Protein AF-A0A8H4BQU9-F1 (afdb_monomer_lite)

Foldseek 3Di:
DPPPVVVVVVVVVVVVVVVVVVVVVVVVVVVVVVVVVVVVVVVVVVVVVVVVVVVVVVVVVVVVVVVVVVVVVVVVVVVVVVVVVVVVVVVVVVVVVVVVVVVVVVVVVVVVVVVVVVVVVVVVVVVVVVVVVVVVVVVVVVVVVVVVVVVVVVVVLVVVLVVVCVVPVPDPCSVVDGPVVVVVVVVVVVVVVVVVVVVVVVVVVVVVVVVVVVVVVVVVVVVVVVVVVVVVVVVVVVVLVVLVVVCCCVCPVLVDDDDPQLVCLSPDDQDDDPPPVVSVVSVVVSVVSDPPVVVVVSSVVSVVVVVVVVVVVVVVVVVVVVVVVVVVVVVVVVVVVPPPPDD

Sequence (343 aa):
LNEIKNKDKSADFRIASAEEDFHAKLSDLQYKLEEEKRMKKNLEIEHASELNSISIDHQKKKQNTVDVKHQQLELQRRFDQLCENMDSVKEKLETERASHEEQLSNLHADMEAKDRATQQIKELQEQTRSMVKQCQDDWYAKNEELKAIKEEQQAVDVAVRKLLKRFRPNDQDLQLMTLDGYVDLFRENLEGFEKEYSLNKDSLDAATQELADVTEGYSNLIDTHNEWRSVASRMADKLEEFRKNVIFEIVTQLQMPMDKDELIALTTMVTPSDDDAAIWNEVLKLSSGVNTQKFVFSVVRYVRDTYNQAKQFKKEYRVIKGNHWHFFLGGFVRILTHTTIHR

Structure (mmCIF, N/CA/C/O backbone):
data_AF-A0A8H4BQU9-F1
#
_entry.id   AF-A0A8H4BQU9-F1
#
loop_
_atom_site.group_PDB
_atom_site.id
_atom_site.type_symbol
_atom_site.label_atom_id
_atom_site.label_alt_id
_atom_site.label_comp_id
_atom_site.label_asym_id
_atom_site.label_entity_id
_atom_site.label_seq_id
_atom_site.pdbx_PDB_ins_code
_atom_site.Cartn_x
_atom_site.Cartn_y
_atom_site.Cartn_z
_atom_site.occupancy
_atom_site.B_iso_or_equiv
_atom_site.auth_seq_id
_atom_site.auth_comp_id
_atom_site.auth_asym_id
_atom_site.auth_atom_id
_atom_site.pdbx_PDB_model_num
ATOM 1 N N . LEU A 1 1 ? 133.190 27.478 -179.527 1.00 48.28 1 LEU A N 1
ATOM 2 C CA . LEU A 1 1 ? 132.908 28.654 -178.665 1.00 48.28 1 LEU A CA 1
ATOM 3 C C . LEU A 1 1 ? 131.488 29.133 -178.990 1.00 48.28 1 LEU A C 1
ATOM 5 O O . LEU A 1 1 ? 131.311 29.697 -180.051 1.00 48.28 1 LEU A O 1
ATOM 9 N N . ASN A 1 2 ? 130.404 28.901 -178.252 1.00 42.12 2 ASN A N 1
ATOM 10 C CA . ASN A 1 2 ? 130.233 28.570 -176.842 1.00 42.12 2 ASN A CA 1
ATOM 11 C C . ASN A 1 2 ? 128.883 27.848 -176.619 1.00 42.12 2 ASN A C 1
ATOM 13 O O . ASN A 1 2 ? 127.933 28.444 -176.113 1.00 42.12 2 ASN A O 1
ATOM 17 N N . GLU A 1 3 ? 128.850 26.533 -176.870 1.00 46.56 3 GLU A N 1
ATOM 18 C CA . GLU A 1 3 ? 127.928 25.565 -176.229 1.00 46.56 3 GLU A CA 1
ATOM 19 C C . GLU A 1 3 ? 127.945 25.646 -174.683 1.00 46.56 3 GLU A C 1
ATOM 21 O O . GLU A 1 3 ? 127.099 25.069 -174.008 1.00 46.56 3 GLU A O 1
ATOM 26 N N . ILE A 1 4 ? 128.873 26.416 -174.108 1.00 51.75 4 ILE A N 1
ATOM 27 C CA . ILE A 1 4 ? 129.000 26.696 -172.676 1.00 51.75 4 ILE A CA 1
ATOM 28 C C . ILE A 1 4 ? 127.976 27.743 -172.190 1.00 51.75 4 ILE A C 1
ATOM 30 O O . ILE A 1 4 ? 127.562 27.678 -171.038 1.00 51.75 4 ILE A O 1
ATOM 34 N N . LYS A 1 5 ? 127.458 28.646 -173.043 1.00 49.03 5 LYS A N 1
ATOM 35 C CA . LYS A 1 5 ? 126.473 29.660 -172.592 1.00 49.03 5 LYS A CA 1
ATOM 36 C C . LYS A 1 5 ? 125.046 29.128 -172.401 1.00 49.03 5 LYS A C 1
ATOM 38 O O . LYS A 1 5 ? 124.260 29.769 -171.711 1.00 49.03 5 LYS A O 1
ATOM 43 N N . ASN A 1 6 ? 124.713 27.962 -172.958 1.00 52.84 6 ASN A N 1
ATOM 44 C CA . ASN A 1 6 ? 123.383 27.356 -172.801 1.00 52.84 6 ASN A CA 1
ATOM 45 C C . ASN A 1 6 ? 123.293 26.338 -171.651 1.00 52.84 6 ASN A C 1
ATOM 47 O O . ASN A 1 6 ? 122.188 25.929 -171.311 1.00 52.84 6 ASN A O 1
ATOM 51 N N . LYS A 1 7 ? 124.412 25.957 -171.015 1.00 53.84 7 LYS A N 1
ATOM 52 C CA . LYS A 1 7 ? 124.395 25.090 -169.819 1.00 53.84 7 LYS A CA 1
ATOM 53 C C . LYS A 1 7 ? 124.256 25.864 -168.501 1.00 53.84 7 LYS A C 1
ATOM 55 O O . LYS A 1 7 ? 123.753 25.298 -167.539 1.00 53.84 7 LYS A O 1
ATOM 60 N N . ASP A 1 8 ? 124.597 27.152 -168.489 1.00 50.19 8 ASP A N 1
ATOM 61 C CA . ASP A 1 8 ? 124.578 27.999 -167.285 1.00 50.19 8 ASP A CA 1
ATOM 62 C C . ASP A 1 8 ? 123.150 28.371 -166.837 1.00 50.19 8 ASP A C 1
ATOM 64 O O . ASP A 1 8 ? 122.804 28.297 -165.665 1.00 50.19 8 ASP A O 1
ATOM 68 N N . LYS A 1 9 ? 122.234 28.626 -167.781 1.00 55.16 9 LYS A N 1
ATOM 69 C CA . LYS A 1 9 ? 120.840 28.992 -167.454 1.00 55.16 9 LYS A CA 1
ATOM 70 C C . LYS A 1 9 ? 119.979 27.838 -166.915 1.00 55.16 9 LYS A C 1
ATOM 72 O O . LYS A 1 9 ? 118.875 28.080 -166.439 1.00 55.16 9 LYS A O 1
ATOM 77 N N . SER A 1 10 ? 120.447 26.588 -166.994 1.00 56.53 10 SER A N 1
ATOM 78 C CA . SER A 1 10 ? 119.704 25.415 -166.501 1.00 56.53 10 SER A CA 1
ATOM 79 C C . SER A 1 10 ? 120.040 25.043 -165.052 1.00 56.53 10 SER A C 1
ATOM 81 O O . SER A 1 10 ? 119.284 24.273 -164.453 1.00 56.53 10 SER A O 1
ATOM 83 N N . ALA A 1 11 ? 121.154 25.531 -164.499 1.00 57.34 11 ALA A N 1
ATOM 84 C CA . ALA A 1 11 ? 121.553 25.244 -163.122 1.00 57.34 11 ALA A CA 1
ATOM 85 C C . ALA A 1 11 ? 120.833 26.171 -162.125 1.00 57.34 11 ALA A C 1
ATOM 87 O O . ALA A 1 11 ? 120.283 25.682 -161.139 1.00 57.34 11 ALA A O 1
ATOM 88 N N . ASP A 1 12 ? 120.711 27.462 -162.444 1.00 56.47 12 ASP A N 1
ATOM 89 C CA . ASP A 1 12 ? 120.076 28.454 -161.560 1.00 56.47 12 ASP A CA 1
ATOM 90 C C . ASP A 1 12 ? 118.577 28.197 -161.322 1.00 56.47 12 ASP A C 1
ATOM 92 O O . ASP A 1 12 ? 118.080 28.389 -160.214 1.00 56.47 12 ASP A O 1
ATOM 96 N N . PHE A 1 13 ? 117.847 27.663 -162.309 1.00 58.25 13 PHE A N 1
ATOM 97 C CA . PHE A 1 13 ? 116.427 27.323 -162.129 1.00 58.25 13 PHE A CA 1
ATOM 98 C C . PHE A 1 13 ? 116.212 26.134 -161.173 1.00 58.25 13 PHE A C 1
ATOM 100 O O . PHE A 1 13 ? 115.195 26.054 -160.488 1.00 58.25 13 PHE A O 1
ATOM 107 N N . ARG A 1 14 ? 117.172 25.201 -161.091 1.00 59.19 14 ARG A N 1
ATOM 108 C CA . ARG A 1 14 ? 117.059 24.029 -160.206 1.00 59.19 14 ARG A CA 1
ATOM 109 C C . ARG A 1 14 ? 117.392 24.350 -158.749 1.00 59.19 14 ARG A C 1
ATOM 111 O O . ARG A 1 14 ? 116.866 23.676 -157.871 1.00 59.19 14 ARG A O 1
ATOM 118 N N . ILE A 1 15 ? 118.225 25.360 -158.494 1.00 60.19 15 ILE A N 1
ATOM 119 C CA . ILE A 1 15 ? 118.579 25.788 -157.132 1.00 60.19 15 ILE A CA 1
ATOM 120 C C . ILE A 1 15 ? 117.437 26.609 -156.517 1.00 60.19 15 ILE A C 1
ATOM 122 O O . ILE A 1 15 ? 117.003 26.292 -155.412 1.00 60.19 15 ILE A O 1
ATOM 126 N N . ALA A 1 16 ? 116.852 27.552 -157.265 1.00 59.44 16 ALA A N 1
ATOM 127 C CA . ALA A 1 16 ? 115.709 28.338 -156.787 1.00 59.44 16 ALA A CA 1
ATOM 128 C C . ALA A 1 16 ? 114.486 27.463 -156.439 1.00 59.44 16 ALA A C 1
ATOM 130 O O . ALA A 1 16 ? 113.840 27.674 -155.416 1.00 59.44 16 ALA A O 1
ATOM 131 N N . SER A 1 17 ? 114.217 26.415 -157.229 1.00 58.31 17 SER A N 1
ATOM 132 C CA . SER A 1 17 ? 113.108 25.488 -156.959 1.00 58.31 17 SER A CA 1
ATOM 133 C C . SER A 1 17 ? 113.324 24.601 -155.723 1.00 58.31 17 SER A C 1
ATOM 135 O O . SER A 1 17 ? 112.347 24.087 -155.189 1.00 58.31 17 SER A O 1
ATOM 137 N N . ALA A 1 18 ? 114.565 24.389 -155.268 1.00 60.69 18 ALA A N 1
ATOM 138 C CA . ALA A 1 18 ? 114.852 23.585 -154.077 1.00 60.69 18 ALA A CA 1
ATOM 139 C C . ALA A 1 18 ? 114.786 24.413 -152.779 1.00 60.69 18 ALA A C 1
ATOM 141 O O . ALA A 1 18 ? 114.392 23.891 -151.737 1.00 60.69 18 ALA A O 1
ATOM 142 N N . GLU A 1 19 ? 115.138 25.700 -152.833 1.00 61.81 19 GLU A N 1
ATOM 143 C CA . GLU A 1 19 ? 115.051 26.614 -151.685 1.00 61.81 19 GLU A CA 1
ATOM 144 C C . GLU A 1 19 ? 113.598 26.964 -151.329 1.00 61.81 19 GLU A C 1
ATOM 146 O O . GLU A 1 19 ? 113.244 26.997 -150.148 1.00 61.81 19 GLU A O 1
ATOM 151 N N . GLU A 1 20 ? 112.732 27.132 -152.334 1.00 61.72 20 GLU A N 1
ATOM 152 C CA . GLU A 1 20 ? 111.290 27.333 -152.130 1.00 61.72 20 GLU A CA 1
ATOM 153 C C . GLU A 1 20 ? 110.641 26.133 -151.414 1.00 61.72 20 GLU A C 1
ATOM 155 O O . GLU A 1 20 ? 109.861 26.302 -150.473 1.00 61.72 20 GLU A O 1
ATOM 160 N N . ASP A 1 21 ? 111.038 24.913 -151.784 1.00 62.03 21 ASP A N 1
ATOM 161 C CA . ASP A 1 21 ? 110.492 23.669 -151.229 1.00 62.03 21 ASP A CA 1
ATOM 162 C C . ASP A 1 21 ? 110.948 23.423 -149.771 1.00 62.03 21 ASP A C 1
ATOM 164 O O . ASP A 1 21 ? 110.204 22.886 -148.941 1.00 62.03 21 ASP A O 1
ATOM 168 N N . PHE A 1 22 ? 112.160 23.868 -149.412 1.00 66.44 22 PHE A N 1
ATOM 169 C CA . PHE A 1 22 ? 112.648 23.835 -148.028 1.00 66.44 22 PHE A CA 1
ATOM 170 C C . PHE A 1 22 ? 111.961 24.875 -147.139 1.00 66.44 22 PHE A C 1
ATOM 172 O O . PHE A 1 22 ? 111.585 24.554 -146.006 1.00 66.44 22 PHE A O 1
ATOM 179 N N . HIS A 1 23 ? 111.758 26.096 -147.640 1.00 62.41 23 HIS A N 1
ATOM 180 C CA . HIS A 1 23 ? 111.047 27.132 -146.891 1.00 62.41 23 HIS A CA 1
ATOM 181 C C . HIS A 1 23 ? 109.582 26.763 -146.640 1.00 62.41 23 HIS A C 1
ATOM 183 O O . HIS A 1 23 ? 109.090 26.968 -145.526 1.00 62.41 23 HIS A O 1
ATOM 189 N N . ALA A 1 24 ? 108.917 26.132 -147.611 1.00 66.81 24 ALA A N 1
ATOM 190 C CA . ALA A 1 24 ? 107.565 25.610 -147.434 1.00 66.81 24 ALA A CA 1
ATOM 191 C C . ALA A 1 24 ? 107.493 24.550 -146.316 1.00 66.81 24 ALA A C 1
ATOM 193 O O . ALA A 1 24 ? 106.621 24.619 -145.449 1.00 66.81 24 ALA A O 1
ATOM 194 N N . LYS A 1 25 ? 108.450 23.610 -146.263 1.00 66.88 25 LYS A N 1
ATOM 195 C CA . LYS A 1 25 ? 108.496 22.571 -145.213 1.00 66.88 25 LYS A CA 1
ATOM 196 C C . LYS A 1 25 ? 108.794 23.109 -143.817 1.00 66.88 25 LYS A C 1
ATOM 198 O O . LYS A 1 25 ? 108.221 22.616 -142.847 1.00 66.88 25 LYS A O 1
ATOM 203 N N . LEU A 1 26 ? 109.681 24.096 -143.693 1.00 69.88 26 LEU A N 1
ATOM 204 C CA . LEU A 1 26 ? 109.980 24.723 -142.401 1.00 69.88 26 LEU A CA 1
ATOM 205 C C . LEU A 1 26 ? 108.762 25.468 -141.848 1.00 69.88 26 LEU A C 1
ATOM 207 O O . LEU A 1 26 ? 108.450 25.334 -140.666 1.00 69.88 26 LEU A O 1
ATOM 211 N N . SER A 1 27 ? 108.042 26.186 -142.712 1.00 67.31 27 SER A N 1
ATOM 212 C CA . SER A 1 27 ? 106.819 26.888 -142.324 1.00 67.31 27 SER A CA 1
ATOM 213 C C . SER A 1 27 ? 105.707 25.918 -141.897 1.00 67.31 27 SER A C 1
ATOM 215 O O . SER A 1 27 ? 105.065 26.153 -140.873 1.00 67.31 27 SER A O 1
ATOM 217 N N . ASP A 1 28 ? 105.543 24.788 -142.597 1.00 73.62 28 ASP A N 1
ATOM 218 C CA . ASP A 1 28 ? 104.554 23.755 -142.248 1.00 73.62 28 ASP A CA 1
ATOM 219 C C . ASP A 1 28 ? 104.857 23.069 -140.900 1.00 73.62 28 ASP A C 1
ATOM 221 O O . ASP A 1 28 ? 103.962 22.837 -140.084 1.00 73.62 28 ASP A O 1
ATOM 225 N N . LEU A 1 29 ? 106.133 22.787 -140.608 1.00 71.81 29 LEU A N 1
ATOM 226 C CA . LEU A 1 29 ? 106.536 22.212 -139.318 1.00 71.81 29 LEU A CA 1
ATOM 227 C C . LEU A 1 29 ? 106.346 23.188 -138.152 1.00 71.81 29 LEU A C 1
ATOM 229 O O . LEU A 1 29 ? 105.956 22.775 -137.058 1.00 71.81 29 LEU A O 1
ATOM 233 N N . GLN A 1 30 ? 106.604 24.475 -138.377 1.00 69.94 30 GLN A N 1
ATOM 234 C CA . GLN A 1 30 ? 106.430 25.504 -137.357 1.00 69.94 30 GLN A CA 1
ATOM 235 C C . GLN A 1 30 ? 104.944 25.702 -137.026 1.00 69.94 30 GLN A C 1
ATOM 237 O O . GLN A 1 30 ? 104.583 25.728 -135.850 1.00 69.94 30 GLN A O 1
ATOM 242 N N . TYR A 1 31 ? 104.082 25.692 -138.048 1.00 76.75 31 TYR A N 1
ATOM 243 C CA . TYR A 1 31 ? 102.629 25.708 -137.883 1.00 76.75 31 TYR A CA 1
ATOM 244 C C . TYR A 1 31 ? 102.122 24.511 -137.064 1.00 76.75 31 TYR A C 1
ATOM 246 O O . TYR A 1 31 ? 101.410 24.701 -136.078 1.00 76.75 31 TYR A O 1
ATOM 254 N N . LYS A 1 32 ? 102.563 23.286 -137.388 1.00 75.00 32 LYS A N 1
ATOM 255 C CA . LYS A 1 32 ? 102.181 22.074 -136.638 1.00 75.00 32 LYS A CA 1
ATOM 256 C C . LYS A 1 32 ? 102.595 22.121 -135.169 1.00 75.00 32 LYS A C 1
ATOM 258 O O . LYS A 1 32 ? 101.841 21.675 -134.309 1.00 75.00 32 LYS A O 1
ATOM 263 N N . LEU A 1 33 ? 103.770 22.672 -134.858 1.00 76.69 33 LEU A N 1
ATOM 264 C CA . LEU A 1 33 ? 104.227 22.806 -133.472 1.00 76.69 33 LEU A CA 1
ATOM 265 C C . LEU A 1 33 ? 103.406 23.844 -132.691 1.00 76.69 33 LEU A C 1
ATOM 267 O O . LEU A 1 33 ? 103.108 23.640 -131.511 1.00 76.69 33 LEU A O 1
ATOM 271 N N . GLU A 1 34 ? 103.054 24.962 -133.328 1.00 74.94 34 GLU A N 1
ATOM 272 C CA . GLU A 1 34 ? 102.178 25.980 -132.739 1.00 74.94 34 GLU A CA 1
ATOM 273 C C . GLU A 1 34 ? 100.772 25.415 -132.478 1.00 74.94 34 GLU A C 1
ATOM 275 O O . GLU A 1 34 ? 100.179 25.669 -131.426 1.00 74.94 34 GLU A O 1
ATOM 280 N N . GLU A 1 35 ? 100.264 24.601 -133.404 1.00 78.38 35 GLU A N 1
ATOM 281 C CA . GLU A 1 35 ? 98.955 23.959 -133.311 1.00 78.38 35 GLU A CA 1
ATOM 282 C C . GLU A 1 35 ? 98.910 22.879 -132.218 1.00 78.38 35 GLU A C 1
ATOM 284 O O . GLU A 1 35 ? 97.979 22.869 -131.414 1.00 78.38 35 GLU A O 1
ATOM 289 N N . GLU A 1 36 ? 99.960 22.064 -132.078 1.00 77.38 36 GLU A N 1
ATOM 290 C CA . GLU A 1 36 ? 100.135 21.119 -130.960 1.00 77.38 36 GLU A CA 1
ATOM 291 C C . GLU A 1 36 ? 100.186 21.832 -129.600 1.00 77.38 36 GLU A C 1
ATOM 293 O O . GLU A 1 36 ? 99.485 21.454 -128.659 1.00 77.38 36 GLU A O 1
ATOM 298 N N . LYS A 1 37 ? 100.949 22.929 -129.481 1.00 77.88 37 LYS A N 1
ATOM 299 C CA . LYS A 1 37 ? 100.969 23.736 -128.246 1.00 77.88 37 LYS A CA 1
ATOM 300 C C . LYS A 1 37 ? 99.590 24.302 -127.917 1.00 77.88 37 LYS A C 1
ATOM 302 O O . LYS A 1 37 ? 99.217 24.367 -126.743 1.00 77.88 37 LYS A O 1
ATOM 307 N N . ARG A 1 38 ? 98.832 24.709 -128.938 1.00 79.88 38 ARG A N 1
ATOM 308 C CA . ARG A 1 38 ? 97.464 25.205 -128.773 1.00 79.88 38 ARG A CA 1
ATOM 309 C C . ARG A 1 38 ? 96.517 24.086 -128.334 1.00 79.88 38 ARG A C 1
ATOM 311 O O . ARG A 1 38 ? 95.739 24.306 -127.409 1.00 79.88 38 ARG A O 1
ATOM 318 N N . MET A 1 39 ? 96.621 22.894 -128.925 1.00 79.00 39 MET A N 1
ATOM 319 C CA . MET A 1 39 ? 95.846 21.718 -128.513 1.00 79.00 39 MET A CA 1
ATOM 320 C C . MET A 1 39 ? 96.159 21.303 -127.076 1.00 79.00 39 MET A C 1
ATOM 322 O O . MET A 1 39 ? 95.238 21.128 -126.282 1.00 79.00 39 MET A O 1
ATOM 326 N N . LYS A 1 40 ? 97.439 21.243 -126.696 1.00 80.12 40 LYS A N 1
ATOM 327 C CA . LYS A 1 40 ? 97.842 20.922 -125.323 1.00 80.12 40 LYS A CA 1
ATOM 328 C C . LYS A 1 40 ? 97.272 21.917 -124.309 1.00 80.12 40 LYS A C 1
ATOM 330 O O . LYS A 1 40 ? 96.737 21.505 -123.285 1.00 80.12 40 LYS A O 1
ATOM 335 N N . LYS A 1 41 ? 97.340 23.219 -124.601 1.00 80.62 41 LYS A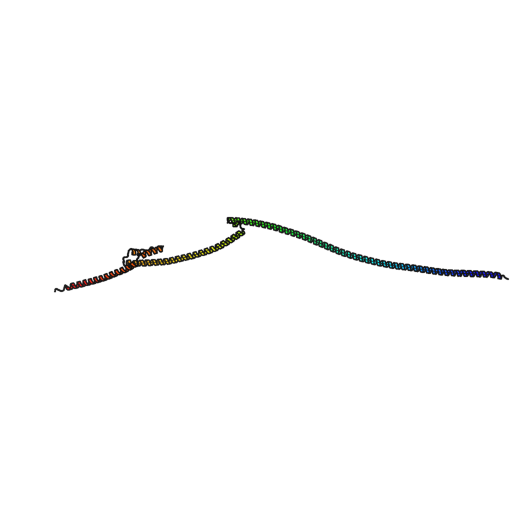 N 1
ATOM 336 C CA . LYS A 1 41 ? 96.777 24.253 -123.721 1.00 80.62 41 LYS A CA 1
ATOM 337 C C . LYS A 1 41 ? 95.253 24.142 -123.601 1.00 80.62 41 LYS A C 1
ATOM 339 O O . LYS A 1 41 ? 94.719 24.351 -122.517 1.00 80.62 41 LYS A O 1
ATOM 344 N N . ASN A 1 42 ? 94.559 23.798 -124.686 1.00 80.19 42 ASN A N 1
ATOM 345 C CA . ASN A 1 42 ? 93.114 23.562 -124.653 1.00 80.19 42 ASN A CA 1
ATOM 346 C C . ASN A 1 42 ? 92.757 22.340 -123.795 1.00 80.19 42 ASN A C 1
ATOM 348 O O . ASN A 1 42 ? 91.867 22.443 -122.957 1.00 80.19 42 ASN A O 1
ATOM 352 N N . LEU A 1 43 ? 93.497 21.236 -123.929 1.00 80.31 43 LEU A N 1
ATOM 353 C CA . LEU A 1 43 ? 93.308 20.038 -123.103 1.00 80.31 43 LEU A CA 1
ATOM 354 C C . LEU A 1 43 ? 93.584 20.305 -121.617 1.00 80.31 43 LEU A C 1
ATOM 356 O O . LEU A 1 43 ? 92.837 19.845 -120.761 1.00 80.31 43 LEU A O 1
ATOM 360 N N . GLU A 1 44 ? 94.612 21.090 -121.283 1.00 81.25 44 GLU A N 1
ATOM 361 C CA . GLU A 1 44 ? 94.880 21.491 -119.894 1.00 81.25 44 GLU A CA 1
ATOM 362 C C . GLU A 1 44 ? 93.727 22.320 -119.298 1.00 81.25 44 GLU A C 1
ATOM 364 O O . GLU A 1 44 ? 93.384 22.143 -118.127 1.00 81.25 44 GLU A O 1
ATOM 369 N N . ILE A 1 45 ? 93.097 23.191 -120.097 1.00 81.56 45 ILE A N 1
ATOM 370 C CA . ILE A 1 45 ? 91.917 23.965 -119.681 1.00 81.56 45 ILE A CA 1
ATOM 371 C C . ILE A 1 45 ? 90.702 23.048 -119.491 1.00 81.56 45 ILE A C 1
ATOM 373 O O . ILE A 1 45 ? 90.014 23.171 -118.477 1.00 81.56 45 ILE A O 1
ATOM 377 N N . GLU A 1 46 ? 90.451 22.118 -120.417 1.00 81.31 46 GLU A N 1
ATOM 378 C CA . GLU A 1 46 ? 89.362 21.140 -120.296 1.00 81.31 46 GLU A CA 1
ATOM 379 C C . GLU A 1 46 ? 89.541 20.272 -119.049 1.00 81.31 46 GLU A C 1
ATOM 381 O O . GLU A 1 46 ? 88.645 20.231 -118.208 1.00 81.31 46 GLU A O 1
ATOM 386 N N . HIS A 1 47 ? 90.728 19.702 -118.836 1.00 81.88 47 HIS A N 1
ATOM 387 C CA . HIS A 1 47 ? 91.031 18.891 -117.654 1.00 81.88 47 HIS A CA 1
ATOM 388 C C . HIS A 1 47 ? 90.879 19.687 -116.349 1.00 81.88 47 HIS A C 1
ATOM 390 O O . HIS A 1 47 ? 90.347 19.172 -115.364 1.00 81.88 47 HIS A O 1
ATOM 396 N N . ALA A 1 48 ? 91.319 20.950 -116.319 1.00 82.62 48 ALA A N 1
ATOM 397 C CA . ALA A 1 48 ? 91.128 21.816 -115.157 1.00 82.62 48 ALA A CA 1
ATOM 398 C C . ALA A 1 48 ? 89.639 22.108 -114.901 1.00 82.62 48 ALA A C 1
ATOM 400 O O . ALA A 1 48 ? 89.206 22.140 -113.747 1.00 82.62 48 ALA A O 1
ATOM 401 N N . SER A 1 49 ? 88.846 22.287 -115.961 1.00 83.25 49 SER A N 1
ATOM 402 C CA . SER A 1 49 ? 87.401 22.499 -115.856 1.00 83.25 49 SER A CA 1
ATOM 403 C C . SER A 1 49 ? 86.656 21.242 -115.386 1.00 83.25 49 SER A C 1
ATOM 405 O O . SER A 1 49 ? 85.805 21.338 -114.498 1.00 83.25 49 SER A O 1
ATOM 407 N N . GLU A 1 50 ? 87.035 20.059 -115.878 1.00 82.75 50 GLU A N 1
ATOM 408 C CA . GLU A 1 50 ? 86.477 18.771 -115.463 1.00 82.75 50 GLU A CA 1
ATOM 409 C C . GLU A 1 50 ? 86.805 18.476 -113.998 1.00 82.75 50 GLU A C 1
ATOM 411 O O . GLU A 1 50 ? 85.898 18.198 -113.212 1.00 82.75 50 GLU A O 1
ATOM 416 N N . LEU A 1 51 ? 88.069 18.632 -113.585 1.00 82.00 51 LEU A N 1
ATOM 417 C CA . LEU A 1 51 ? 88.479 18.474 -112.186 1.00 82.00 51 LEU A CA 1
ATOM 418 C C . LEU A 1 51 ? 87.723 19.424 -111.254 1.00 82.00 51 LEU A C 1
ATOM 420 O O . LEU A 1 51 ? 87.309 19.020 -110.165 1.00 82.00 51 LEU A O 1
ATOM 424 N N . ASN A 1 52 ? 87.507 20.671 -111.677 1.00 85.81 52 ASN A N 1
ATOM 425 C CA . ASN A 1 52 ? 86.741 21.630 -110.892 1.00 85.81 52 ASN A CA 1
ATOM 426 C C . ASN A 1 52 ? 85.262 21.216 -110.783 1.00 85.81 52 ASN A C 1
ATOM 428 O O . ASN A 1 52 ? 84.698 21.231 -109.689 1.00 85.81 52 ASN A O 1
ATOM 432 N N . SER A 1 53 ? 84.647 20.761 -111.881 1.00 84.88 53 SER A N 1
ATOM 433 C CA . SER A 1 53 ? 83.264 20.262 -111.867 1.00 84.88 53 SER A CA 1
ATOM 434 C C . SER A 1 53 ? 83.090 19.050 -110.939 1.00 84.88 53 SER A C 1
ATOM 436 O O . SER A 1 53 ? 82.181 19.035 -110.108 1.00 84.88 53 SER A O 1
ATOM 438 N N . ILE A 1 54 ? 84.024 18.092 -110.986 1.00 84.38 54 ILE A N 1
ATOM 439 C CA . ILE A 1 54 ? 84.030 16.899 -110.131 1.00 84.38 54 ILE A CA 1
ATOM 440 C C . ILE A 1 54 ? 84.227 17.289 -108.663 1.00 84.38 54 ILE A C 1
ATOM 442 O O . ILE A 1 54 ? 83.556 16.742 -107.788 1.00 84.38 54 ILE A O 1
ATOM 446 N N . SER A 1 55 ? 85.115 18.246 -108.381 1.00 85.62 55 SER A N 1
ATOM 447 C CA . SER A 1 55 ? 85.346 18.759 -107.027 1.00 85.62 55 SER A CA 1
ATOM 448 C C . SER A 1 55 ? 84.080 19.394 -106.440 1.00 85.62 55 SER A C 1
ATOM 450 O O . SER A 1 55 ? 83.668 19.052 -105.328 1.00 85.62 55 SER A O 1
ATOM 452 N N . ILE A 1 56 ? 83.398 20.247 -107.215 1.00 86.56 56 ILE A N 1
ATOM 453 C CA . ILE A 1 56 ? 82.137 20.888 -106.814 1.00 86.56 56 ILE A CA 1
ATOM 454 C C . ILE A 1 56 ? 81.049 19.839 -106.555 1.00 86.56 56 ILE A C 1
ATOM 456 O O . ILE A 1 56 ? 80.372 19.893 -105.523 1.00 86.56 56 ILE A O 1
ATOM 460 N N . ASP A 1 57 ? 80.886 18.866 -107.449 1.00 86.06 57 ASP A N 1
ATOM 461 C CA . ASP A 1 57 ? 79.881 17.812 -107.295 1.00 86.06 57 ASP A CA 1
ATOM 462 C C . ASP A 1 57 ? 80.184 16.884 -106.116 1.00 86.06 57 ASP A C 1
ATOM 464 O O . ASP A 1 57 ? 79.272 16.492 -105.380 1.00 86.06 57 ASP A O 1
ATOM 468 N N . HIS A 1 58 ? 81.457 16.563 -105.877 1.00 86.69 58 HIS A N 1
ATOM 469 C CA . HIS A 1 58 ? 81.861 15.793 -104.707 1.00 86.69 58 HIS A CA 1
ATOM 470 C C . HIS A 1 58 ? 81.573 16.560 -103.412 1.00 86.69 58 HIS A C 1
ATOM 472 O O . HIS A 1 58 ? 81.040 15.985 -102.460 1.00 86.69 58 HIS A O 1
ATOM 478 N N . GLN A 1 59 ? 81.840 17.868 -103.389 1.00 85.56 59 GLN A N 1
ATOM 479 C CA . GLN A 1 59 ? 81.563 18.716 -102.236 1.00 85.56 59 GLN A CA 1
ATOM 480 C C . GLN A 1 59 ? 80.058 18.848 -101.965 1.00 85.56 59 GLN A C 1
ATOM 482 O O . GLN A 1 59 ? 79.640 18.705 -100.816 1.00 85.56 59 GLN A O 1
ATOM 487 N N . LYS A 1 60 ? 79.227 18.997 -103.006 1.00 86.19 60 LYS A N 1
ATOM 488 C CA . LYS A 1 60 ? 77.758 18.964 -102.882 1.00 86.19 60 LYS A CA 1
ATOM 489 C C . LYS A 1 60 ? 77.249 17.620 -102.363 1.00 86.19 60 LYS A C 1
ATOM 491 O O . LYS A 1 60 ? 76.435 17.592 -101.446 1.00 86.19 60 LYS A O 1
ATOM 496 N N . LYS A 1 61 ? 77.740 16.495 -102.898 1.00 84.38 61 LYS A N 1
ATOM 497 C CA . LYS A 1 61 ? 77.360 15.152 -102.418 1.00 84.38 61 LYS A CA 1
ATOM 498 C C . LYS A 1 61 ? 77.768 14.934 -100.962 1.00 84.38 61 LYS A C 1
ATOM 500 O O . LYS A 1 61 ? 76.991 14.370 -100.191 1.00 84.38 61 LYS A O 1
ATOM 505 N N . LYS A 1 62 ? 78.957 15.400 -100.570 1.00 86.00 62 LYS A N 1
ATOM 506 C CA . LYS A 1 62 ? 79.434 15.332 -99.186 1.00 86.00 62 LYS A CA 1
ATOM 507 C C . LYS A 1 62 ? 78.551 16.166 -98.258 1.00 86.00 62 LYS A C 1
ATOM 509 O O . LYS A 1 62 ? 78.142 15.646 -97.225 1.00 86.00 62 LYS A O 1
ATOM 514 N N . GLN A 1 63 ? 78.199 17.391 -98.655 1.00 85.31 63 GLN A N 1
ATOM 515 C CA . GLN A 1 63 ? 77.296 18.253 -97.891 1.00 85.31 63 GLN A CA 1
ATOM 516 C C . GLN A 1 63 ? 75.902 17.629 -97.752 1.00 85.31 63 GLN A C 1
ATOM 518 O O . GLN A 1 63 ? 75.445 17.436 -96.633 1.00 85.31 63 GLN A O 1
ATOM 523 N N . ASN A 1 64 ? 75.295 17.164 -98.848 1.00 87.38 64 ASN A N 1
ATOM 524 C CA . ASN A 1 64 ? 74.001 16.475 -98.803 1.00 87.38 64 ASN A CA 1
ATOM 525 C C . ASN A 1 64 ? 74.035 15.233 -97.901 1.00 87.38 64 ASN A C 1
ATOM 527 O O . ASN A 1 64 ? 73.076 14.956 -97.194 1.00 87.38 64 ASN A O 1
ATOM 531 N N . THR A 1 65 ? 75.137 14.476 -97.896 1.00 87.19 65 THR A N 1
ATOM 532 C CA . THR A 1 65 ? 75.271 13.304 -97.015 1.00 87.19 65 THR A CA 1
ATOM 533 C C . THR A 1 65 ? 75.321 13.712 -95.540 1.00 87.19 65 THR A C 1
ATOM 535 O O . THR A 1 65 ? 74.770 13.012 -94.692 1.00 87.19 65 THR A O 1
ATOM 538 N N . VAL A 1 66 ? 75.976 14.833 -95.221 1.00 88.38 66 VAL A N 1
ATOM 539 C CA . VAL A 1 66 ? 76.002 15.396 -93.863 1.00 88.38 66 VAL A CA 1
ATOM 540 C C . VAL A 1 66 ? 74.616 15.898 -93.466 1.00 88.38 66 VAL A C 1
ATOM 542 O O . VAL A 1 66 ? 74.148 15.549 -92.385 1.00 88.38 66 VAL A O 1
ATOM 545 N N . ASP A 1 67 ? 73.936 16.627 -94.349 1.00 87.56 67 ASP A N 1
ATOM 546 C CA . ASP A 1 67 ? 72.603 17.176 -94.093 1.00 87.56 67 ASP A CA 1
ATOM 547 C C . ASP A 1 67 ? 71.566 16.058 -93.901 1.00 87.56 67 ASP A C 1
ATOM 549 O O . ASP A 1 67 ? 70.793 16.091 -92.946 1.00 87.56 67 ASP A O 1
ATOM 553 N N . VAL A 1 68 ? 71.607 15.003 -94.727 1.00 89.31 68 VAL A N 1
ATOM 554 C CA . VAL A 1 68 ? 70.745 13.817 -94.572 1.00 89.31 68 VAL A CA 1
ATOM 555 C C . VAL A 1 68 ? 71.025 13.100 -93.252 1.00 89.31 68 VAL A C 1
ATOM 557 O O . VAL A 1 68 ? 70.087 12.742 -92.546 1.00 89.31 68 VAL A O 1
ATOM 560 N N . LYS A 1 69 ? 72.296 12.916 -92.869 1.00 90.06 69 LYS A N 1
ATOM 561 C CA . LYS A 1 69 ? 72.638 12.321 -91.564 1.00 90.06 69 LYS A CA 1
ATOM 562 C C . LYS A 1 69 ? 72.165 13.186 -90.398 1.00 90.06 69 LYS A C 1
ATOM 564 O O . LYS A 1 69 ? 71.702 12.649 -89.395 1.00 90.06 69 LYS A O 1
ATOM 569 N N . HIS A 1 70 ? 72.270 14.508 -90.517 1.00 90.19 70 HIS A N 1
ATOM 570 C CA . HIS A 1 70 ? 71.788 15.434 -89.499 1.00 90.19 70 HIS A CA 1
ATOM 571 C C . HIS A 1 70 ? 70.264 15.353 -89.352 1.00 90.19 70 HIS A C 1
ATOM 573 O O . HIS A 1 70 ? 69.772 15.176 -88.240 1.00 90.19 70 HIS A O 1
ATOM 579 N N . GLN A 1 71 ? 69.530 15.368 -90.468 1.00 90.31 71 GLN A N 1
ATOM 580 C CA . GLN A 1 71 ? 68.075 15.195 -90.485 1.00 90.31 71 GLN A CA 1
ATOM 581 C C . GLN A 1 71 ? 67.647 13.833 -89.927 1.00 90.31 71 GLN A C 1
ATOM 583 O O . GLN A 1 71 ? 66.686 13.765 -89.169 1.00 90.31 71 GLN A O 1
ATOM 588 N N . GLN A 1 72 ? 68.366 12.753 -90.247 1.00 91.81 72 GLN A N 1
ATOM 589 C CA . GLN A 1 72 ? 68.101 11.424 -89.685 1.00 91.81 72 GLN A CA 1
ATOM 590 C C . GLN A 1 72 ? 68.277 11.401 -88.164 1.00 91.81 72 GLN A C 1
ATOM 592 O O . GLN A 1 72 ? 67.425 10.863 -87.463 1.00 91.81 72 GLN A O 1
ATOM 597 N N . LEU A 1 73 ? 69.344 12.012 -87.641 1.00 93.00 73 LEU A N 1
ATOM 598 C CA . LEU A 1 73 ? 69.559 12.114 -86.195 1.00 93.00 73 LEU A CA 1
ATOM 599 C C . LEU A 1 73 ? 68.504 12.993 -85.513 1.00 93.00 73 LEU A C 1
ATOM 601 O O . LEU A 1 73 ? 68.075 12.678 -84.405 1.00 93.00 73 LEU A O 1
ATOM 605 N N . GLU A 1 74 ? 68.074 14.084 -86.149 1.00 92.81 74 GLU A N 1
ATOM 606 C CA . GLU A 1 74 ? 67.009 14.935 -85.612 1.00 92.81 74 GLU A CA 1
ATOM 607 C C . GLU A 1 74 ? 65.656 14.211 -85.601 1.00 92.81 74 GLU A C 1
ATOM 609 O O . GLU A 1 74 ? 64.945 14.254 -84.598 1.00 92.81 74 GLU A O 1
ATOM 614 N N . LEU A 1 75 ? 65.320 13.494 -86.677 1.00 93.31 75 LEU A N 1
ATOM 615 C CA . LEU A 1 75 ? 64.118 12.663 -86.749 1.00 93.31 75 LEU A CA 1
ATOM 616 C C . LEU A 1 75 ? 64.134 11.557 -85.696 1.00 93.31 75 LEU A C 1
ATOM 618 O O . LEU A 1 75 ? 63.124 11.368 -85.025 1.00 93.31 75 LEU A O 1
ATOM 622 N N . GLN A 1 76 ? 65.272 10.883 -85.507 1.00 94.06 76 GLN A N 1
ATOM 623 C CA . GLN A 1 76 ? 65.424 9.874 -84.461 1.00 94.06 76 GLN A CA 1
ATOM 624 C C . GLN A 1 76 ? 65.165 10.478 -83.078 1.00 94.06 76 GLN A C 1
ATOM 626 O O . GLN A 1 76 ? 64.343 9.962 -82.334 1.00 94.06 76 GLN A O 1
ATOM 631 N N . ARG A 1 77 ? 65.768 11.634 -82.768 1.00 93.12 77 ARG A N 1
ATOM 632 C CA . ARG A 1 77 ? 65.529 12.329 -81.492 1.00 93.12 77 ARG A CA 1
ATOM 633 C C . ARG A 1 77 ? 64.062 12.698 -81.287 1.00 93.12 77 ARG A C 1
ATOM 635 O O . ARG A 1 77 ? 63.553 12.546 -80.184 1.00 93.12 77 ARG A O 1
ATOM 642 N N . ARG A 1 78 ? 63.377 13.191 -82.325 1.00 94.12 78 ARG A N 1
ATOM 643 C CA . ARG A 1 78 ? 61.942 13.515 -82.238 1.00 94.12 78 ARG A CA 1
ATOM 644 C C . ARG A 1 78 ? 61.085 12.265 -82.055 1.00 94.12 78 ARG A C 1
ATOM 646 O O . ARG A 1 78 ? 60.091 12.325 -81.340 1.00 94.12 78 ARG A O 1
ATOM 653 N N . PHE A 1 79 ? 61.454 11.158 -82.694 1.00 93.81 79 PHE A N 1
ATOM 654 C CA . PHE A 1 79 ? 60.776 9.877 -82.528 1.00 93.81 79 PHE A CA 1
ATOM 655 C C . PHE A 1 79 ? 60.944 9.342 -81.103 1.00 93.81 79 PHE A C 1
ATOM 657 O O . PHE A 1 79 ? 59.948 8.987 -80.477 1.00 93.81 79 PHE A O 1
ATOM 664 N N . ASP A 1 80 ? 62.165 9.372 -80.569 1.00 94.12 80 ASP A N 1
ATOM 665 C CA . ASP A 1 80 ? 62.462 8.948 -79.199 1.00 94.12 80 ASP A CA 1
ATOM 666 C C . ASP A 1 80 ? 61.690 9.813 -78.185 1.00 94.12 80 ASP A C 1
ATOM 668 O O . ASP A 1 80 ? 60.995 9.281 -77.323 1.00 94.12 80 ASP A O 1
ATOM 672 N N . GLN A 1 81 ? 61.682 11.141 -78.363 1.00 94.19 81 GLN A N 1
ATOM 673 C CA . GLN A 1 81 ? 60.879 12.060 -77.540 1.00 94.19 81 GLN A CA 1
ATOM 674 C C . GLN A 1 81 ? 59.375 11.775 -77.620 1.00 94.19 81 GLN A C 1
ATOM 676 O O . GLN A 1 81 ? 58.657 11.917 -76.632 1.00 94.19 81 GLN A O 1
ATOM 681 N N . LEU A 1 82 ? 58.865 11.409 -78.798 1.00 94.62 82 LEU A N 1
ATOM 682 C CA . LEU A 1 82 ? 57.454 11.077 -78.965 1.00 94.62 82 LEU A CA 1
ATOM 683 C C . LEU A 1 82 ? 57.110 9.758 -78.264 1.00 94.62 82 LEU A C 1
ATOM 685 O O . LEU A 1 82 ? 56.043 9.673 -77.659 1.00 94.62 82 LEU A O 1
ATOM 689 N N . CYS A 1 83 ? 58.012 8.774 -78.297 1.00 94.00 83 CYS A N 1
ATOM 690 C CA . CYS A 1 83 ? 57.864 7.527 -77.549 1.00 94.00 83 CYS A CA 1
ATOM 691 C C . CYS A 1 83 ? 57.859 7.787 -76.036 1.00 94.00 83 CYS A C 1
ATOM 693 O O . CYS A 1 83 ? 56.918 7.377 -75.366 1.00 94.00 83 CYS A O 1
ATOM 695 N N . GLU A 1 84 ? 58.819 8.560 -75.518 1.00 93.88 84 GLU A N 1
ATOM 696 C CA . GLU A 1 84 ? 58.879 8.932 -74.095 1.00 93.88 84 GLU A CA 1
ATOM 697 C C . GLU A 1 84 ? 57.623 9.692 -73.637 1.00 93.88 84 GLU A C 1
ATOM 699 O O . GLU A 1 84 ? 57.048 9.396 -72.587 1.00 93.88 84 GLU A O 1
ATOM 704 N N . ASN A 1 85 ? 57.148 10.650 -74.439 1.00 95.25 85 ASN A N 1
ATOM 705 C CA . ASN A 1 85 ? 55.915 11.380 -74.145 1.00 95.25 85 ASN A CA 1
ATOM 706 C C . ASN A 1 85 ? 54.690 10.457 -74.160 1.00 95.25 85 ASN A C 1
ATOM 708 O O . ASN A 1 85 ? 53.810 10.602 -73.312 1.00 95.25 85 ASN A O 1
ATOM 712 N N . MET A 1 86 ? 54.622 9.518 -75.107 1.00 93.69 86 MET A N 1
ATOM 713 C CA . MET A 1 86 ? 53.532 8.547 -75.187 1.00 93.69 86 MET A CA 1
ATOM 714 C C . MET A 1 86 ? 53.528 7.619 -73.970 1.00 93.69 86 MET A C 1
ATOM 716 O O . MET A 1 86 ? 52.470 7.406 -73.380 1.00 93.69 86 MET A O 1
ATOM 720 N N . ASP A 1 87 ? 54.693 7.123 -73.555 1.00 93.94 87 ASP A N 1
ATOM 721 C CA . ASP A 1 87 ? 54.829 6.276 -72.369 1.00 93.94 87 ASP A CA 1
ATOM 722 C C . ASP A 1 87 ? 54.446 7.039 -71.095 1.00 93.94 87 ASP A C 1
ATOM 724 O O . ASP A 1 87 ? 53.673 6.528 -70.284 1.00 93.94 87 ASP A O 1
ATOM 728 N N . SER A 1 88 ? 54.870 8.301 -70.959 1.00 94.56 88 SER A N 1
ATOM 729 C CA . SER A 1 88 ? 54.472 9.156 -69.832 1.00 94.56 88 SER A CA 1
ATOM 730 C C . SER A 1 88 ? 52.963 9.417 -69.796 1.00 94.56 88 SER A C 1
ATOM 732 O O . SER A 1 88 ? 52.349 9.388 -68.729 1.00 94.56 88 SER A O 1
ATOM 734 N N . VAL A 1 89 ? 52.335 9.670 -70.950 1.00 94.75 89 VAL A N 1
ATOM 735 C CA . VAL A 1 89 ? 50.876 9.842 -71.037 1.00 94.75 89 VAL A CA 1
ATOM 736 C C . VAL A 1 89 ? 50.161 8.542 -70.686 1.00 94.75 89 VAL A C 1
ATOM 738 O O . VAL A 1 89 ? 49.180 8.572 -69.946 1.00 94.75 89 VAL A O 1
ATOM 741 N N . LYS A 1 90 ? 50.657 7.402 -71.170 1.00 95.81 90 LYS A N 1
ATOM 742 C CA . LYS A 1 90 ? 50.089 6.092 -70.859 1.00 95.81 90 LYS A CA 1
ATOM 743 C C . LYS A 1 90 ? 50.154 5.797 -69.362 1.00 95.81 90 LYS A C 1
ATOM 745 O O . LYS A 1 90 ? 49.148 5.392 -68.795 1.00 95.81 90 LYS A O 1
ATOM 750 N N . GLU A 1 91 ? 51.289 6.054 -68.717 1.00 95.25 91 GLU A N 1
ATOM 751 C CA . GLU A 1 91 ? 51.449 5.881 -67.270 1.00 95.25 91 GLU A CA 1
ATOM 752 C C . GLU A 1 91 ? 50.496 6.790 -66.476 1.00 95.25 91 GLU A C 1
ATOM 754 O O . GLU A 1 91 ? 49.819 6.333 -65.553 1.00 95.25 91 GLU A O 1
ATOM 759 N N . LYS A 1 92 ? 50.362 8.064 -66.870 1.00 95.25 92 LYS A N 1
ATOM 760 C CA . LYS A 1 92 ? 49.388 8.989 -66.262 1.00 95.25 92 LYS A CA 1
ATOM 761 C C . LYS A 1 92 ? 47.948 8.502 -66.413 1.00 95.25 92 LYS A C 1
ATOM 763 O O . LYS A 1 92 ? 47.196 8.522 -65.449 1.00 95.25 92 LYS A O 1
ATOM 768 N N . LEU A 1 93 ? 47.569 8.011 -67.590 1.00 94.31 93 LEU A N 1
ATOM 769 C CA . LEU A 1 93 ? 46.226 7.472 -67.811 1.00 94.31 93 LEU A CA 1
ATOM 770 C C . LEU A 1 93 ? 45.981 6.180 -67.022 1.00 94.31 93 LEU A C 1
ATOM 772 O O . LEU A 1 93 ? 44.883 5.988 -66.509 1.00 94.31 93 LEU A O 1
ATOM 776 N N . GLU A 1 94 ? 46.977 5.302 -66.899 1.00 94.50 94 GLU A N 1
ATOM 777 C CA . GLU A 1 94 ? 46.869 4.067 -66.110 1.00 94.50 94 GLU A CA 1
ATOM 778 C C . GLU A 1 94 ? 46.707 4.386 -64.614 1.00 94.50 94 GLU A C 1
ATOM 780 O O . GLU A 1 94 ? 45.855 3.807 -63.941 1.00 94.50 94 GLU A O 1
ATOM 785 N N . THR A 1 95 ? 47.474 5.352 -64.101 1.00 94.56 95 THR A N 1
ATOM 786 C CA . THR A 1 95 ? 47.385 5.803 -62.702 1.00 94.56 95 THR A CA 1
ATOM 787 C C . THR A 1 95 ? 46.075 6.529 -62.398 1.00 94.56 95 THR A C 1
ATOM 789 O O . THR A 1 95 ? 45.446 6.234 -61.382 1.00 94.56 95 THR A O 1
ATOM 792 N N . GLU A 1 96 ? 45.609 7.419 -63.279 1.00 94.00 96 GLU A N 1
ATOM 793 C CA . GLU A 1 96 ? 44.291 8.055 -63.149 1.00 94.00 96 GLU A CA 1
ATOM 794 C C . GLU A 1 96 ? 43.166 7.020 -63.221 1.00 94.00 96 GLU A C 1
ATOM 796 O O . GLU A 1 96 ? 42.246 7.048 -62.404 1.00 94.00 96 GLU A O 1
ATOM 801 N N . ARG A 1 97 ? 43.256 6.054 -64.144 1.00 94.94 97 ARG A N 1
ATOM 802 C CA . ARG A 1 97 ? 42.288 4.959 -64.249 1.00 94.94 97 ARG A CA 1
ATOM 803 C C . ARG A 1 97 ? 42.241 4.132 -62.968 1.00 94.94 97 ARG A C 1
ATOM 805 O O . ARG A 1 97 ? 41.147 3.888 -62.471 1.00 94.94 97 ARG A O 1
ATOM 812 N N . ALA A 1 98 ? 43.393 3.735 -62.429 1.00 94.44 98 ALA A N 1
ATOM 813 C CA . ALA A 1 98 ? 43.467 2.988 -61.176 1.00 94.44 98 ALA A CA 1
ATOM 814 C C . ALA A 1 98 ? 42.876 3.791 -60.005 1.00 94.44 98 ALA A C 1
ATOM 816 O O . ALA A 1 98 ? 42.100 3.253 -59.219 1.00 94.44 98 ALA A O 1
ATOM 817 N N . SER A 1 99 ? 43.169 5.094 -59.930 1.00 95.62 99 SER A N 1
ATOM 818 C CA . SER A 1 99 ? 42.599 5.977 -58.908 1.00 95.62 99 SER A CA 1
ATOM 819 C C . SER A 1 99 ? 41.076 6.100 -59.028 1.00 95.62 99 SER A C 1
ATOM 821 O O . SER A 1 99 ? 40.368 6.037 -58.024 1.00 95.62 99 SER A O 1
ATOM 823 N N . HIS A 1 100 ? 40.544 6.230 -60.244 1.00 94.38 100 HIS A N 1
ATOM 824 C CA . HIS A 1 100 ? 39.100 6.267 -60.467 1.00 94.38 100 HIS A CA 1
ATOM 825 C C . HIS A 1 100 ? 38.423 4.925 -60.180 1.00 94.38 100 HIS A C 1
ATOM 827 O O . HIS A 1 100 ? 37.323 4.908 -59.634 1.00 94.38 100 HIS A O 1
ATOM 833 N N . GLU A 1 101 ? 39.067 3.806 -60.504 1.00 94.81 101 GLU A N 1
ATOM 834 C CA . GLU A 1 101 ? 38.568 2.468 -60.178 1.00 94.81 101 GLU A CA 1
ATOM 835 C C . GLU A 1 101 ? 38.502 2.252 -58.658 1.00 94.81 101 GLU A C 1
ATOM 837 O O . GLU A 1 101 ? 37.490 1.772 -58.146 1.00 94.81 101 GLU A O 1
ATOM 842 N N . GLU A 1 102 ? 39.513 2.712 -57.917 1.00 95.19 102 GLU A N 1
ATOM 843 C CA . GLU A 1 102 ? 39.505 2.713 -56.452 1.00 95.19 102 GLU A CA 1
ATOM 844 C C . GLU A 1 102 ? 38.390 3.609 -55.884 1.00 95.19 102 GLU A C 1
ATOM 846 O O . GLU A 1 102 ? 37.639 3.186 -55.004 1.00 95.19 102 GLU A O 1
ATOM 851 N N . GLN A 1 103 ? 38.218 4.825 -56.415 1.00 95.06 103 GLN A N 1
ATOM 852 C CA . GLN A 1 103 ? 37.133 5.728 -56.007 1.00 95.06 103 GLN A CA 1
ATOM 853 C C . GLN A 1 103 ? 35.749 5.118 -56.254 1.00 95.06 103 GLN A C 1
ATOM 855 O O . GLN A 1 103 ? 34.876 5.217 -55.391 1.00 95.06 103 GLN A O 1
ATOM 860 N N . LEU A 1 104 ? 35.543 4.472 -57.406 1.00 95.50 104 LEU A N 1
ATOM 861 C CA . LEU A 1 104 ? 34.292 3.785 -57.724 1.00 95.50 104 LEU A CA 1
ATOM 862 C C . LEU A 1 104 ? 34.051 2.599 -56.787 1.00 95.50 104 LEU A C 1
ATOM 864 O O . LEU A 1 104 ? 32.936 2.437 -56.293 1.00 95.50 104 LEU A O 1
ATOM 868 N N . SER A 1 105 ? 35.085 1.808 -56.493 1.00 95.50 105 SER A N 1
ATOM 869 C CA . SER A 1 105 ? 34.995 0.707 -55.529 1.00 95.50 105 SER A CA 1
ATOM 870 C C . SER A 1 105 ? 34.617 1.206 -54.130 1.00 95.50 105 SER A C 1
ATOM 872 O O . SER A 1 105 ? 33.736 0.634 -53.486 1.00 95.50 105 SER A O 1
ATOM 874 N N . ASN A 1 106 ? 35.228 2.302 -53.670 1.00 95.56 106 ASN A N 1
ATOM 875 C CA . ASN A 1 106 ? 34.921 2.904 -52.372 1.00 95.56 106 ASN A CA 1
ATOM 876 C C . ASN A 1 106 ? 33.489 3.455 -52.322 1.00 95.56 106 ASN A C 1
ATOM 878 O O . ASN A 1 106 ? 32.762 3.184 -51.369 1.00 95.56 106 ASN A O 1
ATOM 882 N N . LEU A 1 107 ? 33.038 4.150 -53.373 1.00 95.19 107 LEU A N 1
ATOM 883 C CA . LEU A 1 107 ? 31.656 4.633 -53.471 1.00 95.19 107 LEU A CA 1
ATOM 884 C C . LEU A 1 107 ? 30.637 3.487 -53.460 1.00 95.19 107 LEU A C 1
ATOM 886 O O . LEU A 1 107 ? 29.587 3.612 -52.829 1.00 95.19 107 LEU A O 1
ATOM 890 N N . HIS A 1 108 ? 30.937 2.365 -54.120 1.00 94.88 108 HIS A N 1
ATOM 891 C CA . HIS A 1 108 ? 30.090 1.175 -54.062 1.00 94.88 108 HIS A CA 1
ATOM 892 C C . HIS A 1 108 ? 30.013 0.592 -52.646 1.00 94.88 108 HIS A C 1
ATOM 894 O O . HIS A 1 108 ? 28.911 0.320 -52.167 1.00 94.88 108 HIS A O 1
ATOM 900 N N . ALA A 1 109 ? 31.144 0.467 -51.948 1.00 95.00 109 ALA A N 1
ATOM 901 C CA . ALA A 1 109 ? 31.168 -0.003 -50.563 1.00 95.00 109 ALA A CA 1
ATOM 902 C C . ALA A 1 109 ? 30.379 0.926 -49.618 1.00 95.00 109 ALA A C 1
ATOM 904 O O . ALA A 1 109 ? 29.612 0.450 -48.774 1.00 95.00 109 ALA A O 1
ATOM 905 N N . ASP A 1 110 ? 30.508 2.243 -49.797 1.00 95.12 110 ASP A N 1
ATOM 906 C CA . ASP A 1 110 ? 29.763 3.247 -49.032 1.00 95.12 110 ASP A CA 1
ATOM 907 C C . ASP A 1 110 ? 28.257 3.179 -49.310 1.00 95.12 110 ASP A C 1
ATOM 909 O O . ASP A 1 110 ? 27.446 3.282 -48.385 1.00 95.12 110 ASP A O 1
ATOM 913 N N . MET A 1 111 ? 27.860 2.961 -50.567 1.00 94.75 111 MET A N 1
ATOM 914 C CA . MET A 1 111 ? 26.458 2.746 -50.929 1.00 94.75 111 MET A CA 1
ATOM 915 C C . MET A 1 111 ? 25.884 1.500 -50.250 1.00 94.75 111 MET A C 1
ATOM 917 O O . MET A 1 111 ? 24.833 1.585 -49.617 1.00 94.75 111 MET A O 1
ATOM 921 N N . GLU A 1 112 ? 26.586 0.368 -50.297 1.00 95.31 112 GLU A N 1
ATOM 922 C CA . GLU A 1 112 ? 26.145 -0.860 -49.626 1.00 95.31 112 GLU A CA 1
ATOM 923 C C . GLU A 1 112 ? 26.080 -0.703 -48.099 1.00 95.31 112 GLU A C 1
ATOM 925 O O . GLU A 1 112 ? 25.183 -1.232 -47.434 1.00 95.31 112 GLU A O 1
ATOM 930 N N . ALA A 1 113 ? 27.030 0.023 -47.502 1.00 94.75 113 ALA A N 1
ATOM 931 C CA . ALA A 1 113 ? 27.000 0.351 -46.080 1.00 94.75 113 ALA A CA 1
ATOM 932 C C . ALA A 1 113 ? 25.787 1.229 -45.731 1.00 94.75 113 ALA A C 1
ATOM 934 O O . ALA A 1 113 ? 25.087 0.956 -44.751 1.00 94.75 113 ALA A O 1
ATOM 935 N N . LYS A 1 114 ? 25.490 2.236 -46.558 1.00 95.69 114 LYS A N 1
ATOM 936 C CA . LYS A 1 114 ? 24.327 3.114 -46.395 1.00 95.69 114 LYS A CA 1
ATOM 937 C C . LYS A 1 114 ? 23.005 2.363 -46.550 1.00 95.69 114 LYS A C 1
ATOM 939 O O . LYS A 1 114 ? 22.078 2.611 -45.773 1.00 95.69 114 LYS A O 1
ATOM 944 N N . ASP A 1 115 ? 22.906 1.441 -47.500 1.00 95.50 115 ASP A N 1
ATOM 945 C CA . ASP A 1 115 ? 21.704 0.628 -47.701 1.00 95.50 115 ASP A CA 1
ATOM 946 C C . ASP A 1 115 ? 21.455 -0.289 -46.497 1.00 95.50 115 ASP A C 1
ATOM 948 O O . ASP A 1 115 ? 20.338 -0.333 -45.973 1.00 95.50 115 ASP A O 1
ATOM 952 N N . ARG A 1 116 ? 22.512 -0.922 -45.967 1.00 95.25 116 ARG A N 1
ATOM 953 C CA . ARG A 1 116 ? 22.441 -1.703 -44.720 1.00 95.25 116 ARG A CA 1
ATOM 954 C C . ARG A 1 116 ? 22.002 -0.853 -43.529 1.00 95.25 116 ARG A C 1
ATOM 956 O O . ARG A 1 116 ? 21.102 -1.260 -42.798 1.00 95.25 116 ARG A O 1
ATOM 963 N N . ALA A 1 117 ? 22.575 0.337 -43.353 1.00 95.62 117 ALA A N 1
ATOM 964 C CA . ALA A 1 117 ? 22.183 1.248 -42.277 1.00 95.62 117 ALA A CA 1
ATOM 965 C C . ALA A 1 117 ? 20.718 1.700 -42.414 1.00 95.62 117 ALA A C 1
ATOM 967 O O . ALA A 1 117 ? 19.977 1.738 -41.435 1.00 95.62 117 ALA A O 1
ATOM 968 N N . THR A 1 118 ? 20.267 1.986 -43.637 1.00 95.69 118 THR A N 1
ATOM 969 C CA . THR A 1 118 ? 18.874 2.370 -43.910 1.00 95.69 118 THR A CA 1
ATOM 970 C C . THR A 1 118 ? 17.909 1.235 -43.575 1.00 95.69 118 THR A C 1
ATOM 972 O O . THR A 1 118 ? 16.841 1.478 -43.009 1.00 95.69 118 THR A O 1
ATOM 975 N N . GLN A 1 119 ? 18.282 -0.006 -43.888 1.00 95.88 119 GLN A N 1
ATOM 976 C CA . GLN A 1 119 ? 17.493 -1.184 -43.545 1.00 95.88 119 GLN A CA 1
ATOM 977 C C . GLN A 1 119 ? 17.412 -1.388 -42.023 1.00 95.88 119 GLN A C 1
ATOM 979 O O . GLN A 1 119 ? 16.314 -1.550 -41.493 1.00 95.88 119 GLN A O 1
ATOM 984 N N . GLN A 1 120 ? 18.533 -1.254 -41.308 1.00 95.94 120 GLN A N 1
ATOM 985 C CA . GLN A 1 120 ? 18.560 -1.316 -39.840 1.00 95.94 120 GLN A CA 1
ATOM 986 C C . GLN A 1 120 ? 17.702 -0.223 -39.192 1.00 95.94 120 GLN A C 1
ATOM 988 O O . GLN A 1 120 ? 16.980 -0.487 -38.233 1.00 95.94 120 GLN A O 1
ATOM 993 N N . ILE A 1 121 ? 17.727 1.002 -39.727 1.00 96.19 121 ILE A N 1
ATOM 994 C CA . ILE A 1 121 ? 16.876 2.094 -39.237 1.00 96.19 121 ILE A CA 1
ATOM 995 C C . ILE A 1 121 ? 15.394 1.735 -39.396 1.00 96.19 121 ILE A C 1
ATOM 997 O O . ILE A 1 121 ? 14.618 1.974 -38.473 1.00 96.19 121 ILE A O 1
ATOM 1001 N N . LYS A 1 122 ? 14.989 1.145 -40.527 1.00 96.69 122 LYS A N 1
ATOM 1002 C CA . LYS A 1 122 ? 13.597 0.712 -40.736 1.00 96.69 122 LYS A CA 1
ATOM 1003 C C . LYS A 1 122 ? 13.184 -0.378 -39.748 1.00 96.69 122 LYS A C 1
ATOM 1005 O O . LYS A 1 122 ? 12.097 -0.292 -39.184 1.00 96.69 122 LYS A O 1
ATOM 1010 N N . GLU A 1 123 ? 14.046 -1.362 -39.512 1.00 96.38 123 GLU A N 1
ATOM 1011 C CA . GLU A 1 123 ? 13.796 -2.445 -38.552 1.00 96.38 123 GLU A CA 1
ATOM 1012 C C . GLU A 1 123 ? 13.655 -1.910 -37.122 1.00 96.38 123 GLU A C 1
ATOM 1014 O O . GLU A 1 123 ? 12.683 -2.229 -36.436 1.00 96.38 123 GLU A O 1
ATOM 1019 N N . LEU A 1 124 ? 14.554 -1.015 -36.699 1.00 96.50 124 LEU A N 1
ATOM 1020 C CA . LEU A 1 124 ? 14.478 -0.361 -35.389 1.00 96.50 124 LEU A CA 1
ATOM 1021 C C . LEU A 1 124 ? 13.232 0.518 -35.248 1.00 96.50 124 LEU A C 1
ATOM 1023 O O . LEU A 1 124 ? 12.603 0.535 -34.189 1.00 96.50 124 LEU A O 1
ATOM 1027 N N . GLN A 1 125 ? 12.848 1.246 -36.299 1.00 96.00 125 GLN A N 1
ATOM 1028 C CA . GLN A 1 125 ? 11.618 2.039 -36.301 1.00 96.00 125 GLN A CA 1
ATOM 1029 C C . GLN A 1 125 ? 10.379 1.154 -36.156 1.00 96.00 125 GLN A C 1
ATOM 1031 O O . GLN A 1 125 ? 9.475 1.504 -35.397 1.00 96.00 125 GLN A O 1
ATOM 1036 N N . GLU A 1 126 ? 10.336 0.009 -36.836 1.00 96.25 126 GLU A N 1
ATOM 1037 C CA . GLU A 1 126 ? 9.212 -0.924 -36.739 1.00 96.25 126 GLU A CA 1
ATOM 1038 C C . GLU A 1 126 ? 9.146 -1.594 -35.363 1.00 96.25 126 GLU A C 1
ATOM 1040 O O . GLU A 1 126 ? 8.084 -1.626 -34.739 1.00 96.25 126 GLU A O 1
ATOM 1045 N N . GLN A 1 127 ? 10.290 -2.020 -34.821 1.00 96.81 127 GLN A N 1
ATOM 1046 C CA . GLN A 1 127 ? 10.375 -2.528 -33.452 1.00 96.81 127 GLN A CA 1
ATOM 1047 C C . GLN A 1 127 ? 9.892 -1.479 -32.441 1.00 96.81 127 GLN A C 1
ATOM 1049 O O . GLN A 1 127 ? 9.089 -1.788 -31.561 1.00 96.81 127 GLN A O 1
ATOM 1054 N N . THR A 1 128 ? 10.324 -0.225 -32.598 1.00 95.75 128 THR A N 1
ATOM 1055 C CA . THR A 1 128 ? 9.904 0.883 -31.729 1.00 95.75 128 THR A CA 1
ATOM 1056 C C . THR A 1 128 ? 8.396 1.107 -31.814 1.00 95.75 128 THR A C 1
ATOM 1058 O O . THR A 1 128 ? 7.741 1.245 -30.783 1.00 95.75 128 THR A O 1
ATOM 1061 N N . ARG A 1 129 ? 7.810 1.094 -33.019 1.00 96.62 129 ARG A N 1
ATOM 1062 C CA . ARG A 1 129 ? 6.353 1.213 -33.203 1.00 96.62 129 ARG A CA 1
ATOM 1063 C C . ARG A 1 129 ? 5.601 0.075 -32.524 1.00 96.62 129 ARG A C 1
ATOM 1065 O O . ARG A 1 129 ? 4.613 0.336 -31.842 1.00 96.62 129 ARG A O 1
ATOM 1072 N N . SER A 1 130 ? 6.080 -1.160 -32.673 1.00 97.00 130 SER A N 1
ATOM 1073 C CA . SER A 1 130 ? 5.485 -2.326 -32.018 1.00 97.00 130 SER A CA 1
ATOM 1074 C C . SER A 1 130 ? 5.536 -2.204 -30.495 1.00 97.00 130 SER A C 1
ATOM 1076 O O . SER A 1 130 ? 4.532 -2.453 -29.832 1.00 97.00 130 SER A O 1
ATOM 1078 N N . MET A 1 131 ? 6.673 -1.782 -29.935 1.00 96.75 131 MET A N 1
ATOM 1079 C CA . MET A 1 131 ? 6.820 -1.582 -28.490 1.00 96.75 131 MET A CA 1
ATOM 1080 C C . MET A 1 131 ? 5.903 -0.475 -27.967 1.00 96.75 131 MET A C 1
ATOM 1082 O O . MET A 1 131 ? 5.225 -0.668 -26.964 1.00 96.75 131 MET A O 1
ATOM 1086 N N . VAL A 1 132 ? 5.832 0.667 -28.659 1.00 97.44 132 VAL A N 1
ATOM 1087 C CA . VAL A 1 132 ? 4.939 1.773 -28.275 1.00 97.44 132 VAL A CA 1
ATOM 1088 C C . VAL A 1 132 ? 3.482 1.325 -28.297 1.00 97.44 132 VAL A C 1
ATOM 1090 O O . VAL A 1 132 ? 2.744 1.625 -27.361 1.00 97.44 132 VAL A O 1
ATOM 1093 N N . LYS A 1 133 ? 3.076 0.574 -29.325 1.00 97.00 133 LYS A N 1
ATOM 1094 C CA . LYS A 1 133 ? 1.724 0.022 -29.407 1.00 97.00 133 LYS A CA 1
ATOM 1095 C C . LYS A 1 133 ? 1.433 -0.926 -28.242 1.00 97.00 133 LYS A C 1
ATOM 1097 O O . LYS A 1 133 ? 0.395 -0.787 -27.612 1.00 97.00 133 LYS A O 1
ATOM 1102 N N . GLN A 1 134 ? 2.359 -1.826 -27.912 1.00 96.56 134 GLN A N 1
ATOM 1103 C CA . GLN A 1 134 ? 2.202 -2.723 -26.766 1.00 96.56 134 GLN A CA 1
ATOM 1104 C C . GLN A 1 134 ? 2.053 -1.943 -25.452 1.00 96.56 134 GLN A C 1
ATOM 1106 O O . GLN A 1 134 ? 1.128 -2.204 -24.694 1.00 96.56 134 GLN A O 1
ATOM 1111 N N . CYS A 1 135 ? 2.897 -0.935 -25.207 1.00 95.75 135 CYS A N 1
ATOM 1112 C CA . CYS A 1 135 ? 2.766 -0.087 -24.021 1.00 95.75 135 CYS A CA 1
ATOM 1113 C C . CYS A 1 135 ? 1.431 0.670 -23.983 1.00 95.75 135 CYS A C 1
ATOM 1115 O O . CYS A 1 135 ? 0.866 0.873 -22.910 1.00 95.75 135 CYS A O 1
ATOM 1117 N N . GLN A 1 136 ? 0.931 1.106 -25.141 1.00 96.69 136 GLN A N 1
ATOM 1118 C CA . GLN A 1 136 ? -0.368 1.760 -25.252 1.00 96.69 136 GLN A CA 1
ATOM 1119 C C . GLN A 1 136 ? -1.513 0.788 -24.924 1.00 96.69 136 GLN A C 1
ATOM 1121 O O . GLN A 1 136 ? -2.402 1.143 -24.150 1.00 96.69 136 GLN A O 1
ATOM 1126 N N . ASP A 1 137 ? -1.474 -0.431 -25.462 1.00 97.00 137 ASP A N 1
ATOM 1127 C CA . ASP A 1 137 ? -2.464 -1.477 -25.194 1.00 97.00 137 ASP A CA 1
ATOM 1128 C C . ASP A 1 137 ? -2.449 -1.886 -23.707 1.00 97.00 137 ASP A C 1
ATOM 1130 O O . ASP A 1 137 ? -3.505 -1.946 -23.072 1.00 97.00 137 ASP A O 1
ATOM 1134 N N . ASP A 1 138 ? -1.261 -2.053 -23.114 1.00 97.50 138 ASP A N 1
ATOM 1135 C CA . ASP A 1 138 ? -1.081 -2.339 -21.684 1.00 97.50 138 ASP A CA 1
ATOM 1136 C C . ASP A 1 138 ? -1.640 -1.211 -20.805 1.00 97.50 138 ASP A C 1
ATOM 1138 O O . ASP A 1 138 ? -2.297 -1.465 -19.791 1.00 97.50 138 ASP A O 1
ATOM 1142 N N . TRP A 1 139 ? -1.419 0.049 -21.197 1.00 97.06 139 TRP A N 1
ATOM 1143 C CA . TRP A 1 139 ? -1.976 1.201 -20.491 1.00 97.06 139 TRP A CA 1
ATOM 1144 C C . TRP A 1 139 ? -3.506 1.203 -20.531 1.00 97.06 139 TRP A C 1
ATOM 1146 O O . TRP A 1 139 ? -4.138 1.403 -19.491 1.00 97.06 139 TRP A O 1
ATOM 1156 N N . TYR A 1 140 ? -4.113 0.948 -21.695 1.00 96.81 140 TYR A N 1
ATOM 1157 C CA . TYR A 1 140 ? -5.570 0.859 -21.808 1.00 96.81 140 TYR A CA 1
ATOM 1158 C C . TYR A 1 140 ? -6.131 -0.279 -20.954 1.00 96.81 140 TYR A C 1
ATOM 1160 O O . TYR A 1 140 ? -7.082 -0.050 -20.207 1.00 96.81 140 TYR A O 1
ATOM 1168 N N . ALA A 1 141 ? -5.521 -1.466 -21.004 1.00 96.81 141 ALA A N 1
ATOM 1169 C CA . ALA A 1 141 ? -5.936 -2.609 -20.196 1.00 96.81 141 ALA A CA 1
ATOM 1170 C C . ALA A 1 141 ? -5.870 -2.292 -18.694 1.00 96.81 141 ALA A C 1
ATOM 1172 O O . ALA A 1 141 ? -6.849 -2.483 -17.973 1.00 96.81 141 ALA A O 1
ATOM 1173 N N . LYS A 1 142 ? -4.755 -1.715 -18.225 1.00 96.44 142 LYS A N 1
ATOM 1174 C CA . LYS A 1 142 ? -4.593 -1.323 -16.816 1.00 96.44 142 LYS A CA 1
ATOM 1175 C C . LYS A 1 142 ? -5.560 -0.225 -16.393 1.00 96.44 142 LYS A C 1
ATOM 1177 O O . LYS A 1 142 ? -6.051 -0.242 -15.267 1.00 96.44 142 LYS A O 1
ATOM 1182 N N . ASN A 1 143 ? -5.850 0.727 -17.271 1.00 97.06 143 ASN A N 1
ATOM 1183 C CA . ASN A 1 143 ? -6.807 1.785 -16.979 1.00 97.06 143 ASN A CA 1
ATOM 1184 C C . ASN A 1 143 ? -8.244 1.248 -16.865 1.00 97.06 143 ASN A C 1
ATOM 1186 O O . ASN A 1 143 ? -8.987 1.696 -15.994 1.00 97.06 143 ASN A O 1
ATOM 1190 N N . GLU A 1 144 ? -8.632 0.275 -17.693 1.00 96.56 144 GLU A N 1
ATOM 1191 C CA . GLU A 1 144 ? -9.930 -0.401 -17.567 1.00 96.56 144 GLU A CA 1
ATOM 1192 C C . GLU A 1 144 ? -10.009 -1.267 -16.300 1.00 96.56 144 GLU A C 1
ATOM 1194 O O . GLU A 1 144 ? -10.998 -1.183 -15.574 1.00 96.56 1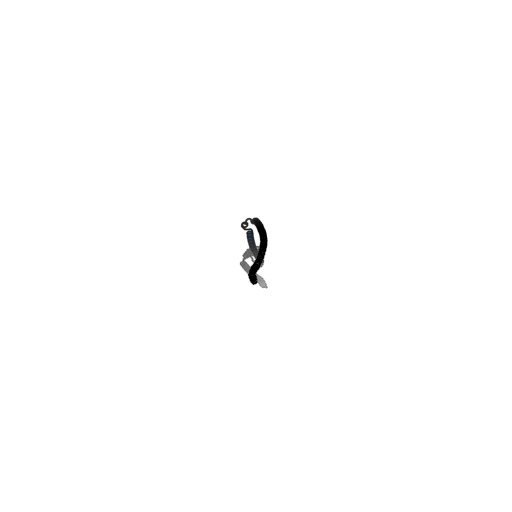44 GLU A O 1
ATOM 1199 N N . GLU A 1 145 ? -8.948 -2.005 -15.948 1.00 95.81 145 GLU A N 1
ATOM 1200 C CA . GLU A 1 145 ? -8.867 -2.721 -14.662 1.00 95.81 145 GLU A CA 1
ATOM 1201 C C . GLU A 1 145 ? -9.027 -1.764 -13.466 1.00 95.81 145 GLU A C 1
ATOM 1203 O O . GLU A 1 145 ? -9.773 -2.049 -12.529 1.00 95.81 145 GLU A O 1
ATOM 1208 N N . LEU A 1 146 ? -8.377 -0.595 -13.502 1.00 95.94 146 LEU A N 1
ATOM 1209 C CA . LEU A 1 146 ? -8.507 0.422 -12.453 1.00 95.94 146 LEU A CA 1
ATOM 1210 C C . LEU A 1 146 ? -9.926 0.989 -12.348 1.00 95.94 146 LEU A C 1
ATOM 1212 O O . LEU A 1 146 ? -10.377 1.288 -11.240 1.00 95.94 146 LEU A O 1
ATOM 1216 N N . LYS A 1 147 ? -10.632 1.161 -13.470 1.00 96.06 147 LYS A N 1
ATOM 1217 C CA . LYS A 1 147 ? -12.045 1.565 -13.448 1.00 96.06 147 LYS A CA 1
ATOM 1218 C C . LYS A 1 147 ? -12.912 0.479 -12.820 1.00 96.06 147 LYS A C 1
ATOM 1220 O O . LYS A 1 147 ? -13.686 0.800 -11.924 1.00 96.06 147 LYS A O 1
ATOM 1225 N N . ALA A 1 148 ? -12.722 -0.780 -13.213 1.00 95.94 148 ALA A N 1
ATOM 1226 C CA . ALA A 1 148 ? -13.461 -1.908 -12.652 1.00 95.94 148 ALA A CA 1
ATOM 1227 C C . ALA A 1 148 ? -13.260 -2.025 -11.130 1.00 95.94 148 ALA A C 1
ATOM 1229 O O . ALA A 1 148 ? -14.233 -2.141 -10.389 1.00 95.94 148 ALA A O 1
ATOM 1230 N N . ILE A 1 149 ? -12.019 -1.889 -10.646 1.00 95.50 149 ILE A N 1
ATOM 1231 C CA . ILE A 1 149 ? -11.719 -1.900 -9.204 1.00 95.50 149 ILE A CA 1
ATOM 1232 C C . ILE A 1 149 ? -12.397 -0.728 -8.481 1.00 95.50 149 ILE A C 1
ATOM 1234 O O . ILE A 1 149 ? -12.926 -0.910 -7.387 1.00 95.50 149 ILE A O 1
ATOM 1238 N N . LYS A 1 150 ? -12.415 0.477 -9.066 1.00 94.31 150 LYS A N 1
ATOM 1239 C CA . LYS A 1 150 ? -13.105 1.632 -8.463 1.00 94.31 150 LYS A CA 1
ATOM 1240 C C . LYS A 1 150 ? -14.613 1.419 -8.363 1.00 94.31 150 LYS A C 1
ATOM 1242 O O . LYS A 1 150 ? -15.209 1.783 -7.351 1.00 94.31 150 LYS A O 1
ATOM 1247 N N . GLU A 1 151 ? -15.226 0.840 -9.390 1.00 95.12 151 GLU A N 1
ATOM 1248 C CA . GLU A 1 151 ? -16.651 0.502 -9.383 1.00 95.12 151 GLU A CA 1
ATOM 1249 C C . GLU A 1 151 ? -16.966 -0.570 -8.332 1.00 95.12 151 GLU A C 1
ATOM 1251 O O . GLU A 1 151 ? -17.935 -0.434 -7.582 1.00 95.12 151 GLU A O 1
ATOM 1256 N N . GLU A 1 152 ? -16.118 -1.595 -8.213 1.00 93.44 152 GLU A N 1
ATOM 1257 C CA . GLU A 1 152 ? -16.244 -2.628 -7.184 1.00 93.44 152 GLU A CA 1
ATOM 1258 C C . GLU A 1 152 ? -16.075 -2.047 -5.775 1.00 93.44 152 GLU A C 1
ATOM 1260 O O . GLU A 1 152 ? -16.915 -2.293 -4.908 1.00 93.44 152 GLU A O 1
ATOM 1265 N N . GLN A 1 153 ? -15.062 -1.205 -5.550 1.00 89.94 153 GLN A N 1
ATOM 1266 C CA . GLN A 1 153 ? -14.863 -0.505 -4.280 1.00 89.94 153 GLN A CA 1
ATOM 1267 C C . GLN A 1 153 ? -16.092 0.334 -3.916 1.00 89.94 153 GLN A C 1
ATOM 1269 O O . GLN A 1 153 ? -16.564 0.284 -2.782 1.00 89.94 153 GLN A O 1
ATOM 1274 N N . GLN A 1 154 ? -16.665 1.060 -4.879 1.00 90.31 154 GLN A N 1
ATOM 1275 C CA . GLN A 1 154 ? -17.880 1.838 -4.652 1.00 90.31 154 GLN A CA 1
ATOM 1276 C C . GLN A 1 154 ? -19.083 0.939 -4.319 1.00 90.31 154 GLN A C 1
ATOM 1278 O O . GLN A 1 154 ? -19.894 1.282 -3.453 1.00 90.31 154 GLN A O 1
ATOM 1283 N N . ALA A 1 155 ? -19.210 -0.222 -4.968 1.00 91.25 155 ALA A N 1
ATOM 1284 C CA . ALA A 1 155 ? -20.251 -1.197 -4.656 1.00 91.25 155 ALA A CA 1
ATOM 1285 C C . ALA A 1 155 ? -20.090 -1.778 -3.240 1.00 91.25 155 ALA A C 1
ATOM 1287 O O . ALA A 1 155 ? -21.080 -1.882 -2.507 1.00 91.25 155 ALA A O 1
ATOM 1288 N N . VAL A 1 156 ? -18.856 -2.097 -2.835 1.00 88.81 156 VAL A N 1
ATOM 1289 C CA . VAL A 1 156 ? -18.514 -2.549 -1.478 1.00 88.81 156 VAL A CA 1
ATOM 1290 C C . VAL A 1 156 ? -18.840 -1.464 -0.456 1.00 88.81 156 VAL A C 1
ATOM 1292 O O . VAL A 1 156 ? -19.564 -1.744 0.497 1.00 88.81 156 VAL A O 1
ATOM 1295 N N . ASP A 1 157 ? -18.420 -0.220 -0.680 1.00 87.81 157 ASP A N 1
ATOM 1296 C CA . ASP A 1 157 ? -18.730 0.914 0.198 1.00 87.81 157 ASP A CA 1
ATOM 1297 C C . ASP A 1 157 ? -20.239 1.064 0.414 1.00 87.81 157 ASP A C 1
ATOM 1299 O O . ASP A 1 157 ? -20.714 1.218 1.543 1.00 87.81 157 ASP A O 1
ATOM 1303 N N . VAL A 1 158 ? -21.027 0.975 -0.661 1.00 88.31 158 VAL A N 1
ATOM 1304 C CA . VAL A 1 158 ? -22.491 1.030 -0.578 1.00 88.31 158 VAL A CA 1
ATOM 1305 C C . VAL A 1 158 ? -23.050 -0.167 0.196 1.00 88.31 158 VAL A C 1
ATOM 1307 O O . VAL A 1 158 ? -23.974 0.006 0.998 1.00 88.31 158 VAL A O 1
ATOM 1310 N N . ALA A 1 159 ? -22.525 -1.374 -0.020 1.00 88.50 159 ALA A N 1
ATOM 1311 C CA . ALA A 1 159 ? -22.955 -2.575 0.690 1.00 88.50 159 ALA A CA 1
ATOM 1312 C C . ALA A 1 159 ? -22.651 -2.490 2.194 1.00 88.50 159 ALA A C 1
ATOM 1314 O O . ALA A 1 159 ? -23.544 -2.742 3.009 1.00 88.50 159 ALA A O 1
ATOM 1315 N N . VAL A 1 160 ? -21.442 -2.063 2.570 1.00 86.62 160 VAL A N 1
ATOM 1316 C CA . VAL A 1 160 ? -21.052 -1.888 3.974 1.00 86.62 160 VAL A CA 1
ATOM 1317 C C . VAL A 1 160 ? -21.887 -0.790 4.627 1.00 86.62 160 VAL A C 1
ATOM 1319 O O . VAL A 1 160 ? -22.427 -1.009 5.709 1.00 86.62 160 VAL A O 1
ATOM 1322 N N . ARG A 1 161 ? -22.114 0.350 3.961 1.00 86.06 161 ARG A N 1
ATOM 1323 C CA . ARG A 1 161 ? -23.005 1.401 4.489 1.00 86.06 161 ARG A CA 1
ATOM 1324 C C . ARG A 1 161 ? -24.436 0.908 4.684 1.00 86.06 161 ARG A C 1
ATOM 1326 O O . ARG A 1 161 ? -25.054 1.225 5.696 1.00 86.06 161 ARG A O 1
ATOM 1333 N N . LYS A 1 162 ? -24.979 0.110 3.757 1.00 86.94 162 LYS A N 1
ATOM 1334 C CA . LYS A 1 162 ? -26.307 -0.511 3.925 1.00 86.94 162 LYS A CA 1
ATOM 1335 C C . LYS A 1 162 ? -26.341 -1.447 5.134 1.00 86.94 162 LYS A C 1
ATOM 1337 O O . LYS A 1 162 ? -27.319 -1.426 5.880 1.00 86.94 162 LYS A O 1
ATOM 1342 N N . LEU A 1 163 ? -25.289 -2.241 5.333 1.00 86.44 163 LEU A N 1
ATOM 1343 C CA . LEU A 1 163 ? -25.166 -3.132 6.484 1.00 86.44 163 LEU A CA 1
ATOM 1344 C C . LEU A 1 163 ? -25.088 -2.336 7.793 1.00 86.44 163 LEU A C 1
ATOM 1346 O O . LEU A 1 163 ? -25.877 -2.582 8.700 1.00 86.44 163 LEU A O 1
ATOM 1350 N N . LEU A 1 164 ? -24.205 -1.339 7.869 1.00 84.62 164 LEU A N 1
ATOM 1351 C CA . LEU A 1 164 ? -24.048 -0.474 9.039 1.00 84.62 164 LEU A CA 1
ATOM 1352 C C . LEU A 1 164 ? -25.342 0.279 9.363 1.00 84.62 164 LEU A C 1
ATOM 1354 O O . LEU A 1 164 ? -25.747 0.311 10.521 1.00 84.62 164 LEU A O 1
ATOM 1358 N N . LYS A 1 165 ? -26.075 0.760 8.353 1.00 85.06 165 LYS A N 1
ATOM 1359 C CA . LYS A 1 165 ? -27.386 1.397 8.542 1.00 85.06 165 LYS A CA 1
ATOM 1360 C C . LYS A 1 165 ? -28.436 0.442 9.122 1.00 85.06 165 LYS A C 1
ATOM 1362 O O . LYS A 1 165 ? -29.346 0.885 9.814 1.00 85.06 165 LYS A O 1
ATOM 1367 N N . ARG A 1 166 ? -28.322 -0.870 8.883 1.00 85.75 166 ARG A N 1
ATOM 1368 C CA . ARG A 1 166 ? -29.199 -1.871 9.517 1.00 85.75 166 ARG A CA 1
ATOM 1369 C C . ARG A 1 166 ? -28.930 -1.995 11.018 1.00 85.75 166 ARG A C 1
ATOM 1371 O O . ARG A 1 166 ? -29.875 -2.200 11.773 1.00 85.75 166 ARG A O 1
ATOM 1378 N N . PHE A 1 167 ? -27.672 -1.869 11.438 1.00 81.31 167 PHE A N 1
ATOM 1379 C CA . PHE A 1 167 ? -27.282 -1.911 12.850 1.00 81.31 167 PHE A CA 1
ATOM 1380 C C . PHE A 1 167 ? -27.452 -0.558 13.554 1.00 81.31 167 PHE A C 1
ATOM 1382 O O . PHE A 1 167 ? -27.751 -0.525 14.745 1.00 81.31 167 PHE A O 1
ATOM 1389 N N . ARG A 1 168 ? -27.295 0.556 12.828 1.00 77.69 168 ARG A N 1
ATOM 1390 C CA . ARG A 1 168 ? -27.433 1.929 13.331 1.00 77.69 168 ARG A CA 1
ATOM 1391 C C . ARG A 1 168 ? -28.239 2.802 12.355 1.00 77.69 168 ARG A C 1
ATOM 1393 O O . ARG A 1 168 ? -27.664 3.552 11.568 1.00 77.69 168 ARG A O 1
ATOM 1400 N N . PRO A 1 169 ? -29.583 2.732 12.397 1.00 76.50 169 PRO A N 1
ATOM 1401 C CA . PRO A 1 169 ? -30.439 3.405 11.416 1.00 76.50 169 PRO A CA 1
ATOM 1402 C C . PRO A 1 169 ? -30.387 4.939 11.453 1.00 76.50 169 PRO A C 1
ATOM 1404 O O . PRO A 1 169 ? -30.685 5.569 10.439 1.00 76.50 169 PRO A O 1
ATOM 1407 N N . ASN A 1 170 ? -30.001 5.520 12.592 1.00 80.56 170 ASN A N 1
ATOM 1408 C CA . ASN A 1 170 ? -30.008 6.967 12.841 1.00 80.56 170 ASN A CA 1
ATOM 1409 C C . ASN A 1 170 ? -28.610 7.608 12.797 1.00 80.56 170 ASN A C 1
ATOM 1411 O O . ASN A 1 170 ? -28.463 8.759 13.197 1.00 80.56 170 ASN A O 1
ATOM 1415 N N . ASP A 1 171 ? -27.590 6.873 12.355 1.00 78.69 171 ASP A N 1
ATOM 1416 C CA . ASP A 1 171 ? -26.219 7.378 12.301 1.00 78.69 171 ASP A CA 1
ATOM 1417 C C . ASP A 1 171 ? -26.041 8.315 11.094 1.00 78.69 171 ASP A C 1
ATOM 1419 O O . ASP A 1 171 ? -26.042 7.878 9.938 1.00 78.69 171 ASP A O 1
ATOM 1423 N N . GLN A 1 172 ? -25.975 9.621 11.364 1.00 75.06 172 GLN A N 1
ATOM 1424 C CA . GLN A 1 172 ? -25.826 10.661 10.340 1.00 75.06 172 GLN A CA 1
ATOM 1425 C C . GLN A 1 172 ? -24.398 10.700 9.778 1.00 75.06 172 GLN A C 1
ATOM 1427 O O . GLN A 1 172 ? -24.209 10.981 8.590 1.00 75.06 172 GLN A O 1
ATOM 1432 N N . ASP A 1 173 ? -23.407 10.330 10.590 1.00 75.69 173 ASP A N 1
ATOM 1433 C CA . ASP A 1 173 ? -21.990 10.360 10.224 1.00 75.69 173 ASP A CA 1
ATOM 1434 C C . ASP A 1 173 ? -21.673 9.287 9.175 1.00 75.69 173 ASP A C 1
ATOM 1436 O O . ASP A 1 173 ? -20.877 9.506 8.256 1.00 75.69 173 ASP A O 1
ATOM 1440 N N . LEU A 1 174 ? -22.411 8.172 9.213 1.00 77.50 174 LEU A N 1
ATOM 1441 C CA . LEU A 1 174 ? -22.346 7.094 8.225 1.00 77.50 174 LEU A CA 1
ATOM 1442 C C . LEU A 1 174 ? -22.673 7.545 6.787 1.00 77.50 174 LEU A C 1
ATOM 1444 O O . LEU A 1 174 ? -22.338 6.834 5.841 1.00 77.50 174 LEU A O 1
ATOM 1448 N N . GLN A 1 175 ? -23.343 8.682 6.574 1.00 72.81 175 GLN A N 1
ATOM 1449 C CA . GLN A 1 175 ? -23.608 9.219 5.228 1.00 72.81 175 GLN A CA 1
ATOM 1450 C C . GLN A 1 175 ? -22.647 10.338 4.817 1.00 72.81 175 GLN A C 1
ATOM 1452 O O . GLN A 1 175 ? -22.459 10.557 3.622 1.00 72.81 175 GLN A O 1
ATOM 1457 N N . LEU A 1 176 ? -22.052 11.029 5.789 1.00 78.62 176 LEU A N 1
ATOM 1458 C CA . LEU A 1 176 ? -21.235 12.223 5.568 1.00 78.62 176 LEU A CA 1
ATOM 1459 C C . LEU A 1 176 ? -19.738 11.905 5.446 1.00 78.62 176 LEU A C 1
ATOM 1461 O O . LEU A 1 176 ? -19.007 12.656 4.804 1.00 78.62 176 LEU A O 1
ATOM 1465 N N . MET A 1 177 ? -19.285 10.791 6.024 1.00 78.06 177 MET A N 1
ATOM 1466 C CA . MET A 1 177 ? -17.871 10.414 6.085 1.00 78.06 177 MET A CA 1
ATOM 1467 C C . MET A 1 177 ? -17.502 9.317 5.079 1.00 78.06 177 MET A C 1
ATOM 1469 O O . MET A 1 177 ? -18.350 8.528 4.657 1.00 78.06 177 MET A O 1
ATOM 1473 N N . THR A 1 178 ? -16.225 9.217 4.697 1.00 82.19 178 THR A N 1
ATOM 1474 C CA . THR A 1 178 ? -15.683 8.025 4.019 1.00 82.19 178 THR A CA 1
ATOM 1475 C C . THR A 1 178 ? -15.760 6.802 4.940 1.00 82.19 178 THR A C 1
ATOM 1477 O O . THR A 1 178 ? -15.792 6.941 6.161 1.00 82.19 178 THR A O 1
ATOM 1480 N N . LEU A 1 179 ? -15.825 5.596 4.366 1.00 79.62 179 LEU A N 1
ATOM 1481 C CA . LEU A 1 179 ? -15.953 4.372 5.159 1.00 79.62 179 LEU A CA 1
ATOM 1482 C C . LEU A 1 179 ? -14.728 4.162 6.067 1.00 79.62 179 LEU A C 1
ATOM 1484 O O . LEU A 1 179 ? -14.902 3.860 7.242 1.00 79.62 179 LEU A O 1
ATOM 1488 N N . ASP A 1 180 ? -13.522 4.415 5.549 1.00 83.06 180 ASP A N 1
ATOM 1489 C CA . ASP A 1 180 ? -12.273 4.368 6.327 1.00 83.06 180 ASP A CA 1
ATOM 1490 C C . ASP A 1 180 ? -12.302 5.325 7.514 1.00 83.06 180 ASP A C 1
ATOM 1492 O O . ASP A 1 180 ? -12.035 4.932 8.645 1.00 83.06 180 ASP A O 1
ATOM 1496 N N . GLY A 1 181 ? -12.717 6.569 7.277 1.00 83.50 181 GLY A N 1
ATOM 1497 C CA . GLY A 1 181 ? -12.839 7.548 8.343 1.00 83.50 181 GLY A CA 1
ATOM 1498 C C . GLY A 1 181 ? -13.829 7.105 9.424 1.00 83.50 181 GLY A C 1
ATOM 1499 O O . GLY A 1 181 ? -13.572 7.265 10.615 1.00 83.50 181 GLY A O 1
ATOM 1500 N N . TYR A 1 182 ? -14.945 6.497 9.016 1.00 83.56 182 TYR A N 1
ATOM 1501 C CA . TYR A 1 182 ? -15.941 5.984 9.952 1.00 83.56 182 TYR A CA 1
ATOM 1502 C C . TYR A 1 182 ? -15.391 4.809 10.776 1.00 83.56 182 TYR A C 1
ATOM 1504 O O . TYR A 1 182 ? -15.671 4.707 11.970 1.00 83.56 182 TYR A O 1
ATOM 1512 N N . VAL A 1 183 ? -14.574 3.941 10.168 1.00 83.94 183 VAL A N 1
ATOM 1513 C CA . VAL A 1 183 ? -13.869 2.854 10.866 1.00 83.94 183 VAL A CA 1
ATOM 1514 C C . VAL A 1 183 ? -12.860 3.404 11.875 1.00 83.94 183 VAL A C 1
ATOM 1516 O O . VAL A 1 183 ? -12.779 2.882 12.987 1.00 83.94 183 VAL A O 1
ATOM 1519 N N . ASP A 1 184 ? -12.128 4.462 11.532 1.00 86.75 184 ASP A N 1
ATOM 1520 C CA . ASP A 1 184 ? -11.174 5.098 12.445 1.00 86.75 184 ASP A CA 1
ATOM 1521 C C . ASP A 1 184 ? -11.875 5.747 13.646 1.00 86.75 184 ASP A C 1
ATOM 1523 O O . ASP A 1 184 ? -11.470 5.516 14.785 1.00 86.75 184 ASP A O 1
ATOM 1527 N N . LEU A 1 185 ? -12.992 6.446 13.423 1.00 85.06 185 LEU A N 1
ATOM 1528 C CA . LEU A 1 185 ? -13.828 6.974 14.507 1.00 85.06 185 LEU A CA 1
ATOM 1529 C C . LEU A 1 185 ? -14.364 5.848 15.407 1.00 85.06 185 LEU A C 1
ATOM 1531 O O . LEU A 1 185 ? -14.413 5.970 16.631 1.00 85.06 185 LEU A O 1
ATOM 1535 N N . PHE A 1 186 ? -14.779 4.725 14.814 1.00 83.56 186 PHE A N 1
ATOM 1536 C CA . PHE A 1 186 ? -15.258 3.574 15.576 1.00 83.56 186 PHE A CA 1
ATOM 1537 C C . PHE A 1 186 ? -14.149 2.949 16.429 1.00 83.56 186 PHE A C 1
ATOM 1539 O O . PHE A 1 186 ? -14.403 2.533 17.560 1.00 83.56 186 PHE A O 1
ATOM 1546 N N . ARG A 1 187 ? -12.920 2.908 15.906 1.00 89.19 187 ARG A N 1
ATOM 1547 C CA . ARG A 1 187 ? -11.736 2.445 16.634 1.00 89.19 187 ARG A CA 1
ATOM 1548 C C . ARG A 1 187 ? -11.431 3.344 17.826 1.00 89.19 187 ARG A C 1
ATOM 1550 O O . ARG A 1 187 ? -11.289 2.832 18.929 1.00 89.19 187 ARG A O 1
ATOM 1557 N N . GLU A 1 188 ? -11.413 4.659 17.624 1.00 89.75 188 GLU A N 1
ATOM 1558 C CA . GLU A 1 188 ? -11.187 5.629 18.701 1.00 89.75 188 GLU A CA 1
ATOM 1559 C C . GLU A 1 188 ? -12.249 5.502 19.804 1.00 89.75 188 GLU A C 1
ATOM 1561 O O . GLU A 1 188 ? -11.923 5.458 20.991 1.00 89.75 188 GLU A O 1
ATOM 1566 N N . ASN A 1 189 ? -13.519 5.340 19.421 1.00 87.06 189 ASN A N 1
ATOM 1567 C CA . ASN A 1 189 ? -14.598 5.104 20.377 1.00 87.06 189 ASN A CA 1
ATOM 1568 C C . ASN A 1 189 ? -14.404 3.803 21.170 1.00 87.06 189 ASN A C 1
ATOM 1570 O O . ASN A 1 189 ? -14.636 3.793 22.377 1.00 87.06 189 ASN A O 1
ATOM 1574 N N . LEU A 1 190 ? -13.980 2.709 20.526 1.00 88.94 190 LEU A N 1
ATOM 1575 C CA . LEU A 1 190 ? -13.690 1.446 21.216 1.00 88.94 190 LEU A CA 1
ATOM 1576 C C . LEU A 1 190 ? -12.535 1.589 22.213 1.00 88.94 190 LEU A C 1
ATOM 1578 O O . LEU A 1 190 ? -12.650 1.101 23.334 1.00 88.94 190 LEU A O 1
ATOM 1582 N N . GLU A 1 191 ? -11.469 2.295 21.840 1.00 92.06 191 GLU A N 1
ATOM 1583 C CA . GLU A 1 191 ? -10.354 2.592 22.748 1.00 92.06 191 GLU A CA 1
ATOM 1584 C C . GLU A 1 191 ? -10.804 3.454 23.942 1.00 92.06 191 GLU A C 1
ATOM 1586 O O . GLU A 1 191 ? -10.347 3.250 25.069 1.00 92.06 191 GLU A O 1
ATOM 1591 N N . GLY A 1 192 ? -11.725 4.398 23.719 1.00 91.19 192 GLY A N 1
ATOM 1592 C CA . GLY A 1 192 ? -12.371 5.173 24.781 1.00 91.19 192 GLY A CA 1
ATOM 1593 C C . GLY A 1 192 ? -13.178 4.290 25.736 1.00 91.19 192 GLY A C 1
ATOM 1594 O O . GLY A 1 192 ? -12.960 4.335 26.948 1.00 91.19 192 GLY A O 1
ATOM 1595 N N . PHE A 1 193 ? -14.041 3.427 25.191 1.00 91.62 193 PHE A N 1
ATOM 1596 C CA . PHE A 1 193 ? -14.829 2.472 25.975 1.00 91.62 193 PHE A CA 1
ATOM 1597 C C . PHE A 1 193 ? -13.957 1.505 26.780 1.00 91.62 193 PHE A C 1
ATOM 1599 O O . PHE A 1 193 ? -14.292 1.192 27.919 1.00 91.62 193 PHE A O 1
ATOM 1606 N N . GLU A 1 194 ? -12.844 1.031 26.222 1.00 91.06 194 GLU A N 1
ATOM 1607 C CA . GLU A 1 194 ? -11.933 0.120 26.920 1.00 91.06 194 GLU A CA 1
ATOM 1608 C C . GLU A 1 194 ? -11.267 0.798 28.127 1.00 91.06 194 GLU A C 1
ATOM 1610 O O . GLU A 1 194 ? -11.208 0.218 29.215 1.00 91.06 194 GLU A O 1
ATOM 1615 N N . LYS A 1 195 ? -10.849 2.063 27.978 1.00 92.50 195 LYS A N 1
ATOM 1616 C CA . LYS A 1 195 ? -10.319 2.865 29.092 1.00 92.50 195 LYS A CA 1
ATOM 1617 C C . LYS A 1 195 ? -11.375 3.096 30.169 1.00 92.50 195 LYS A C 1
ATOM 1619 O O . LYS A 1 195 ? -11.100 2.858 31.344 1.00 92.50 195 LYS A O 1
ATOM 1624 N N . GLU A 1 196 ? -12.585 3.503 29.793 1.00 92.31 196 GLU A N 1
ATOM 1625 C CA . GLU A 1 196 ? -13.684 3.681 30.751 1.00 92.31 196 GLU A CA 1
ATOM 1626 C C . GLU A 1 196 ? -14.033 2.375 31.472 1.00 92.31 196 GLU A C 1
ATOM 1628 O O . GLU A 1 196 ? -14.226 2.369 32.687 1.00 92.31 196 GLU A O 1
ATOM 1633 N N . TYR A 1 197 ? -14.050 1.253 30.750 1.00 91.31 197 TYR A N 1
ATOM 1634 C CA . TYR A 1 197 ? -14.277 -0.065 31.331 1.00 91.31 197 TYR A CA 1
ATOM 1635 C C . TYR A 1 197 ? -13.199 -0.431 32.357 1.00 91.31 197 TYR A C 1
ATOM 1637 O O . TYR A 1 197 ? -13.544 -0.896 33.442 1.00 91.31 197 TYR A O 1
ATOM 1645 N N . SER A 1 198 ? -11.916 -0.189 32.059 1.00 92.38 198 SER A N 1
ATOM 1646 C CA . SER A 1 198 ? -10.836 -0.433 33.028 1.00 92.38 198 SER A CA 1
ATOM 1647 C C . SER A 1 198 ? -10.990 0.405 34.298 1.00 92.38 198 SER A C 1
ATOM 1649 O O . SER A 1 198 ? -10.925 -0.142 35.394 1.00 92.38 198 SER A O 1
ATOM 1651 N N . LEU A 1 199 ? -11.311 1.697 34.164 1.00 93.88 199 LEU A N 1
ATOM 1652 C CA . LEU A 1 199 ? -11.515 2.590 35.308 1.00 93.88 199 LEU A CA 1
ATOM 1653 C C . LEU A 1 199 ? -12.715 2.162 36.160 1.00 93.88 199 LEU A C 1
ATOM 1655 O O . LEU A 1 199 ? -12.642 2.164 37.390 1.00 93.88 199 LEU A O 1
ATOM 1659 N N . ASN A 1 200 ? -13.819 1.769 35.519 1.00 93.38 200 ASN A N 1
ATOM 1660 C CA . ASN A 1 200 ? -14.992 1.260 36.226 1.00 93.38 200 ASN A CA 1
ATOM 1661 C C . ASN A 1 200 ? -14.721 -0.078 36.913 1.00 93.38 200 ASN A C 1
ATOM 1663 O O . ASN A 1 200 ? -15.240 -0.308 38.002 1.00 93.38 200 ASN A O 1
ATOM 1667 N N . LYS A 1 201 ? -13.922 -0.954 36.299 1.00 94.94 201 LYS A N 1
ATOM 1668 C CA . LYS A 1 201 ? -13.518 -2.218 36.914 1.00 94.94 201 LYS A CA 1
ATOM 1669 C C . LYS A 1 201 ? -12.689 -1.970 38.174 1.00 94.94 201 LYS A C 1
ATOM 1671 O O . LYS A 1 201 ? -13.041 -2.498 39.221 1.00 94.94 201 LYS A O 1
ATOM 1676 N N . ASP A 1 202 ? -11.679 -1.106 38.094 1.00 94.31 202 ASP A N 1
ATOM 1677 C CA . ASP A 1 202 ? -10.856 -0.737 39.251 1.00 94.31 202 ASP A CA 1
ATOM 1678 C C . ASP A 1 202 ? -11.709 -0.097 40.363 1.00 94.31 202 ASP A C 1
ATOM 1680 O O . ASP A 1 202 ? -11.539 -0.395 41.545 1.00 94.31 202 ASP A O 1
ATOM 1684 N N . SER A 1 203 ? -12.684 0.739 39.985 1.00 94.44 203 SER A N 1
ATOM 1685 C CA . SER A 1 203 ? -13.631 1.354 40.926 1.00 94.44 203 SER A CA 1
ATOM 1686 C C . SER A 1 203 ? -14.549 0.324 41.595 1.00 94.44 203 SER A C 1
ATOM 1688 O O . SER A 1 203 ? -14.840 0.436 42.785 1.00 94.44 203 SER A O 1
ATOM 1690 N N . LEU A 1 204 ? -15.008 -0.687 40.851 1.00 93.38 204 LEU A N 1
ATOM 1691 C CA . LEU A 1 204 ? -15.823 -1.776 41.388 1.00 93.38 204 LEU A CA 1
ATOM 1692 C C . LEU A 1 204 ? -15.015 -2.658 42.345 1.00 93.38 204 LEU A C 1
ATOM 1694 O O . LEU A 1 204 ? -15.527 -3.032 43.401 1.00 93.38 204 LEU A O 1
ATOM 1698 N N . ASP A 1 205 ? -13.766 -2.967 42.000 1.00 94.69 205 ASP A N 1
ATOM 1699 C CA . ASP A 1 205 ? -12.863 -3.744 42.851 1.00 94.69 205 ASP A CA 1
ATOM 1700 C C . ASP A 1 205 ? -12.590 -2.994 44.169 1.00 94.69 205 ASP A C 1
ATOM 1702 O O . ASP A 1 205 ? -12.691 -3.585 45.246 1.00 94.69 205 ASP A O 1
ATOM 1706 N N . ALA A 1 206 ? -12.366 -1.675 44.109 1.00 95.19 206 ALA A N 1
ATOM 1707 C CA . ALA A 1 206 ? -12.226 -0.827 45.294 1.00 95.19 206 ALA A CA 1
ATOM 1708 C C . ALA A 1 206 ? -13.495 -0.818 46.167 1.00 95.19 206 ALA A C 1
ATOM 1710 O O . ALA A 1 206 ? -13.414 -1.060 47.370 1.00 95.19 206 ALA A O 1
ATOM 1711 N N . ALA A 1 207 ? -14.676 -0.618 45.571 1.00 93.06 207 ALA A N 1
ATOM 1712 C CA . ALA A 1 207 ? -15.945 -0.642 46.304 1.00 93.06 207 ALA A CA 1
ATOM 1713 C C . ALA A 1 207 ? -16.238 -2.019 46.931 1.00 93.06 207 ALA A C 1
ATOM 1715 O O . ALA A 1 207 ? -16.816 -2.112 48.015 1.00 93.06 207 ALA A O 1
ATOM 1716 N N . THR A 1 208 ? -15.825 -3.099 46.265 1.00 94.00 208 THR A N 1
ATOM 1717 C CA . THR A 1 208 ? -15.959 -4.466 46.785 1.00 94.00 208 THR A CA 1
ATOM 1718 C C . THR A 1 208 ? -15.051 -4.684 47.995 1.00 94.00 208 THR A C 1
ATOM 1720 O O . THR A 1 208 ? -15.482 -5.300 48.970 1.00 94.00 208 THR A O 1
ATOM 1723 N N . GLN A 1 209 ? -13.829 -4.142 47.969 1.00 94.88 209 GLN A N 1
ATOM 1724 C CA . GLN A 1 209 ? -12.921 -4.181 49.115 1.00 94.88 209 GLN A CA 1
ATOM 1725 C C . GLN A 1 209 ? -13.468 -3.369 50.297 1.00 94.88 209 GLN A C 1
ATOM 1727 O O . GLN A 1 209 ? -13.519 -3.885 51.409 1.00 94.88 209 GLN A O 1
ATOM 1732 N N . GLU A 1 210 ? -13.961 -2.149 50.061 1.00 95.00 210 GLU A N 1
ATOM 1733 C CA . GLU A 1 210 ? -14.584 -1.333 51.115 1.00 95.00 210 GLU A CA 1
ATOM 1734 C C . GLU A 1 210 ? -15.782 -2.050 51.759 1.00 95.00 210 GLU A C 1
ATOM 1736 O O . GLU A 1 210 ? -15.948 -2.030 52.980 1.00 95.00 210 GLU A O 1
ATOM 1741 N N . LEU A 1 211 ? -16.609 -2.735 50.962 1.00 93.94 211 LEU A N 1
ATOM 1742 C CA . LEU A 1 211 ? -17.725 -3.527 51.480 1.00 93.94 211 LEU A CA 1
ATOM 1743 C C . LEU A 1 211 ? -17.251 -4.713 52.335 1.00 93.94 211 LEU A C 1
ATOM 1745 O O . LEU A 1 211 ? -17.882 -5.021 53.351 1.00 93.94 211 LEU A O 1
ATOM 1749 N N . ALA A 1 212 ? -16.165 -5.381 51.937 1.00 95.06 212 ALA A N 1
ATOM 1750 C CA . ALA A 1 212 ? -15.570 -6.465 52.713 1.00 95.06 212 ALA A CA 1
ATOM 1751 C C . ALA A 1 212 ? -15.075 -5.956 54.076 1.00 95.06 212 ALA A C 1
ATOM 1753 O O . ALA A 1 212 ? -15.443 -6.531 55.102 1.00 95.06 212 ALA A O 1
ATOM 1754 N N . ASP A 1 213 ? -14.357 -4.830 54.092 1.00 95.69 213 ASP A N 1
ATOM 1755 C CA . ASP A 1 213 ? -13.844 -4.199 55.313 1.00 95.69 213 ASP A CA 1
ATOM 1756 C C . ASP A 1 213 ? -14.991 -3.789 56.259 1.00 95.69 213 ASP A C 1
ATOM 1758 O O . ASP A 1 213 ? -14.939 -4.025 57.470 1.00 95.69 213 ASP A O 1
ATOM 1762 N N . VAL A 1 214 ? -16.080 -3.221 55.719 1.00 95.31 214 VAL A N 1
ATOM 1763 C CA . VAL A 1 214 ? -17.279 -2.872 56.504 1.00 95.31 214 VAL A CA 1
ATOM 1764 C C . VAL A 1 214 ? -17.969 -4.117 57.061 1.00 95.31 214 VAL A C 1
ATOM 1766 O O . VAL A 1 214 ? -18.414 -4.111 58.209 1.00 95.31 214 VAL A O 1
ATOM 1769 N N . THR A 1 215 ? -18.057 -5.191 56.275 1.00 95.50 215 THR A N 1
ATOM 1770 C CA . THR A 1 215 ? -18.673 -6.453 56.709 1.00 95.50 215 THR A CA 1
ATOM 1771 C C . THR A 1 215 ? -17.869 -7.096 57.840 1.00 95.50 215 THR A C 1
ATOM 1773 O O . THR A 1 215 ? -18.453 -7.534 58.833 1.00 95.50 215 THR A O 1
ATOM 1776 N N . GLU A 1 216 ? -16.538 -7.096 57.737 1.00 95.31 216 GLU A N 1
ATOM 1777 C CA . GLU A 1 216 ? -15.644 -7.552 58.805 1.00 95.31 216 GLU A CA 1
ATOM 1778 C C . GLU A 1 216 ? -15.795 -6.682 60.062 1.00 95.31 216 GLU A C 1
ATOM 1780 O O . GLU A 1 216 ? -15.982 -7.204 61.163 1.00 95.31 216 GLU A O 1
ATOM 1785 N N . GLY A 1 217 ? -15.814 -5.355 59.902 1.00 95.50 217 GLY A N 1
ATOM 1786 C CA . GLY A 1 217 ? -16.063 -4.417 60.997 1.00 95.50 217 GLY A CA 1
ATOM 1787 C C . GLY A 1 217 ? -17.402 -4.662 61.702 1.00 95.50 217 GLY A C 1
ATOM 1788 O O . GLY A 1 217 ? -17.467 -4.638 62.933 1.00 95.50 217 GLY A O 1
ATOM 1789 N N . TYR A 1 218 ? -18.461 -4.956 60.945 1.00 94.00 218 TYR A N 1
ATOM 1790 C CA . TYR A 1 218 ? -19.776 -5.284 61.494 1.00 94.00 218 TYR A CA 1
ATOM 1791 C C . TYR A 1 218 ? -19.781 -6.631 62.230 1.00 94.00 218 TYR A C 1
ATOM 1793 O O . TYR A 1 218 ? -20.366 -6.730 63.308 1.00 94.00 218 TYR A O 1
ATOM 1801 N N . SER A 1 219 ? -19.085 -7.646 61.706 1.00 94.56 219 SER A N 1
ATOM 1802 C CA . SER A 1 219 ? -18.914 -8.936 62.390 1.00 94.56 219 SER A CA 1
ATOM 1803 C C . SER A 1 219 ? -18.196 -8.766 63.730 1.00 94.56 219 SER A C 1
ATOM 1805 O O . SER A 1 219 ? -18.695 -9.222 64.756 1.00 94.56 219 SER A O 1
ATOM 1807 N N . ASN A 1 220 ? -17.087 -8.020 63.750 1.00 94.81 220 ASN A N 1
ATOM 1808 C CA . ASN A 1 220 ? -16.346 -7.717 64.977 1.00 94.81 220 ASN A CA 1
ATOM 1809 C C . ASN A 1 220 ? -17.217 -6.961 66.000 1.00 94.81 220 ASN A C 1
ATOM 1811 O O . ASN A 1 220 ? -17.149 -7.206 67.208 1.00 94.81 220 ASN A O 1
ATOM 1815 N N . LEU A 1 221 ? -18.072 -6.045 65.532 1.00 95.25 221 LEU A N 1
ATOM 1816 C CA . LEU A 1 221 ? -19.014 -5.335 66.397 1.00 95.25 221 LEU A CA 1
ATOM 1817 C C . LEU A 1 221 ? -20.084 -6.272 66.987 1.00 95.25 221 LEU A C 1
ATOM 1819 O O . LEU A 1 221 ? -20.436 -6.136 68.158 1.00 95.25 221 LEU A O 1
ATOM 1823 N N . ILE A 1 222 ? -20.583 -7.238 66.213 1.00 93.94 222 ILE A N 1
ATOM 1824 C CA . ILE A 1 222 ? -21.513 -8.261 66.714 1.00 93.94 222 ILE A CA 1
ATOM 1825 C C . ILE A 1 222 ? -20.839 -9.133 67.776 1.00 93.94 222 ILE A C 1
ATOM 1827 O O . ILE A 1 222 ? -21.435 -9.383 68.826 1.00 93.94 222 ILE A O 1
ATOM 1831 N N . ASP A 1 223 ? -19.605 -9.573 67.534 1.00 93.88 223 ASP A N 1
ATOM 1832 C CA . ASP A 1 223 ? -18.867 -10.421 68.470 1.00 93.88 223 ASP A CA 1
ATOM 1833 C C . ASP A 1 223 ? -18.642 -9.698 69.801 1.00 93.88 223 ASP A C 1
ATOM 1835 O O . ASP A 1 223 ? -19.005 -10.214 70.862 1.00 93.88 223 ASP A O 1
ATOM 1839 N N . THR A 1 224 ? -18.168 -8.449 69.751 1.00 93.69 224 THR A N 1
ATOM 1840 C CA . THR A 1 224 ? -18.017 -7.615 70.955 1.00 93.69 224 THR A CA 1
ATOM 1841 C C . THR A 1 224 ? -19.352 -7.372 71.662 1.00 93.69 224 THR A C 1
ATOM 1843 O O . THR A 1 224 ? -19.423 -7.471 72.888 1.00 93.69 224 THR A O 1
ATOM 1846 N N . HIS A 1 225 ? -20.439 -7.108 70.930 1.00 90.31 225 HIS A N 1
ATOM 1847 C CA . HIS A 1 225 ? -21.771 -6.982 71.523 1.00 90.31 225 HIS A CA 1
ATOM 1848 C C . HIS A 1 225 ? -22.195 -8.264 72.255 1.00 90.31 225 HIS A C 1
ATOM 1850 O O . HIS A 1 225 ? -22.689 -8.197 73.380 1.00 90.31 225 HIS A O 1
ATOM 1856 N N . ASN A 1 226 ? -21.974 -9.438 71.660 1.00 88.81 226 ASN A N 1
ATOM 1857 C CA . ASN A 1 226 ? -22.316 -10.724 72.269 1.00 88.81 226 ASN A CA 1
ATOM 1858 C C . ASN A 1 226 ? -21.495 -11.003 73.539 1.00 88.81 226 ASN A C 1
ATOM 1860 O O . ASN A 1 226 ? -22.044 -11.487 74.536 1.00 88.81 226 ASN A O 1
ATOM 1864 N N . GLU A 1 227 ? -20.207 -10.650 73.545 1.00 93.31 227 GLU A N 1
ATOM 1865 C CA . GLU A 1 227 ? -19.363 -10.716 74.742 1.00 93.31 227 GLU A CA 1
ATOM 1866 C C . GLU A 1 227 ? -19.913 -9.828 75.865 1.00 93.31 227 GLU A C 1
ATOM 1868 O O . GLU A 1 227 ? -20.121 -10.296 76.992 1.00 93.31 227 GLU A O 1
ATOM 1873 N N . TRP A 1 228 ? -20.214 -8.563 75.555 1.00 89.69 228 TRP A N 1
ATOM 1874 C CA . TRP A 1 228 ? -20.778 -7.619 76.519 1.00 89.69 228 TRP A CA 1
ATOM 1875 C C . TRP A 1 228 ? -22.158 -8.045 77.015 1.00 89.69 228 TRP A C 1
ATOM 1877 O O . TRP A 1 228 ? -22.420 -7.954 78.215 1.00 89.69 228 TRP A O 1
ATOM 1887 N N . ARG A 1 229 ? -23.014 -8.584 76.141 1.00 85.00 229 ARG A N 1
ATOM 1888 C CA . ARG A 1 229 ? -24.334 -9.112 76.512 1.00 85.00 229 ARG A CA 1
ATOM 1889 C C . ARG A 1 229 ? -24.215 -10.261 77.511 1.00 85.00 229 ARG A C 1
ATOM 1891 O O . ARG A 1 229 ? -24.919 -10.276 78.519 1.00 85.00 229 ARG A O 1
ATOM 1898 N N . SER A 1 230 ? -23.274 -11.181 77.293 1.00 84.88 230 SER A N 1
ATOM 1899 C CA . SER A 1 230 ? -22.976 -12.273 78.233 1.00 84.88 230 SER A CA 1
ATOM 1900 C C . SER A 1 230 ? -22.483 -11.762 79.592 1.00 84.88 230 SER A C 1
ATOM 1902 O O . SER A 1 230 ? -22.847 -12.299 80.643 1.00 84.88 230 SER A O 1
ATOM 1904 N N . VAL A 1 231 ? -21.644 -10.723 79.606 1.00 84.62 231 VAL A N 1
ATOM 1905 C CA . VAL A 1 231 ? -21.197 -10.083 80.854 1.00 84.62 231 VAL A CA 1
ATOM 1906 C C . VAL A 1 231 ? -22.371 -9.411 81.571 1.00 84.62 231 VAL A C 1
ATOM 1908 O O . VAL A 1 231 ? -22.557 -9.644 82.766 1.00 84.62 231 VAL A O 1
ATOM 1911 N N . ALA A 1 232 ? -23.181 -8.630 80.854 1.00 75.75 232 ALA A N 1
ATOM 1912 C CA . ALA A 1 232 ? -24.333 -7.922 81.402 1.00 75.75 232 ALA A CA 1
ATOM 1913 C C . ALA A 1 232 ? -25.377 -8.885 81.985 1.00 75.75 232 ALA A C 1
ATOM 1915 O O . ALA A 1 232 ? -25.822 -8.683 83.113 1.00 75.75 232 ALA A O 1
ATOM 1916 N N . SER A 1 233 ? -25.698 -9.975 81.280 1.00 78.69 233 SER A N 1
ATOM 1917 C CA . SER A 1 233 ? -26.601 -11.023 81.774 1.00 78.69 233 SER A CA 1
ATOM 1918 C C . SER A 1 233 ? -26.073 -11.667 83.062 1.00 78.69 233 SER A C 1
ATOM 1920 O O . SER A 1 233 ? -26.796 -11.721 84.054 1.00 78.69 233 SER A O 1
ATOM 1922 N N . ARG A 1 234 ? -24.782 -12.034 83.119 1.00 78.12 234 ARG A N 1
ATOM 1923 C CA . ARG A 1 234 ? -24.164 -12.566 84.351 1.00 78.12 234 ARG A CA 1
ATOM 1924 C C . ARG A 1 234 ? -24.189 -11.571 85.514 1.00 78.12 234 ARG A C 1
ATOM 1926 O O . ARG A 1 234 ? -24.296 -11.979 86.670 1.00 78.12 234 ARG A O 1
ATOM 1933 N N . MET A 1 235 ? -24.033 -10.276 85.237 1.00 78.50 235 MET A N 1
ATOM 1934 C CA . MET A 1 235 ? -24.150 -9.231 86.258 1.00 78.50 235 MET A CA 1
ATOM 1935 C C . MET A 1 235 ? -25.593 -9.087 86.749 1.00 78.50 235 MET A C 1
ATOM 1937 O O . MET A 1 235 ? -25.801 -8.994 87.958 1.00 78.50 235 MET A O 1
ATOM 1941 N N . ALA A 1 236 ? -26.573 -9.114 85.842 1.00 73.75 236 ALA A N 1
ATOM 1942 C CA . ALA A 1 236 ? -27.993 -9.062 86.177 1.00 73.75 236 ALA A CA 1
ATOM 1943 C C . ALA A 1 236 ? -28.411 -10.251 87.057 1.00 73.75 236 ALA A C 1
ATOM 1945 O O . ALA A 1 236 ? -29.032 -10.037 88.097 1.00 73.75 236 ALA A O 1
ATOM 1946 N N . ASP A 1 237 ? -27.979 -11.472 86.724 1.00 74.88 237 ASP A N 1
ATOM 1947 C CA . ASP A 1 237 ? -28.249 -12.673 87.527 1.00 74.88 237 ASP A CA 1
ATOM 1948 C C . ASP A 1 237 ? -27.690 -12.549 88.951 1.00 74.88 237 ASP A C 1
ATOM 1950 O O . ASP A 1 237 ? -28.390 -12.824 89.928 1.00 74.88 237 ASP A O 1
ATOM 1954 N N . LYS A 1 238 ? -26.442 -12.076 89.092 1.00 79.94 238 LYS A N 1
ATOM 1955 C CA . LYS A 1 238 ? -25.828 -11.841 90.410 1.00 79.94 238 LYS A CA 1
ATOM 1956 C C . LYS A 1 238 ? -26.569 -10.773 91.207 1.00 79.94 238 LYS A C 1
ATOM 1958 O O . LYS A 1 238 ? -26.756 -10.933 92.410 1.00 79.94 238 LYS A O 1
ATOM 1963 N N . LEU A 1 239 ? -26.972 -9.673 90.569 1.00 76.19 239 LEU A N 1
ATOM 1964 C CA . LEU A 1 239 ? -27.743 -8.615 91.229 1.00 76.19 239 LEU A CA 1
ATOM 1965 C C . LEU A 1 239 ? -29.112 -9.122 91.691 1.00 76.19 239 LEU A C 1
ATOM 1967 O O . LEU A 1 239 ? -29.541 -8.790 92.796 1.00 76.19 239 LEU A O 1
ATOM 1971 N N . GLU A 1 240 ? -29.768 -9.960 90.893 1.00 74.31 240 GLU A N 1
ATOM 1972 C CA . GLU A 1 240 ? -31.033 -10.593 91.258 1.00 74.31 240 GLU A CA 1
ATOM 1973 C C . GLU A 1 240 ? -30.864 -11.586 92.420 1.00 74.31 240 GLU A C 1
ATOM 1975 O O . GLU A 1 240 ? -31.695 -11.623 93.330 1.00 74.31 240 GLU A O 1
ATOM 1980 N N . GLU A 1 241 ? -29.767 -12.349 92.450 1.00 76.88 241 GLU A N 1
ATOM 1981 C CA . GLU A 1 241 ? -29.405 -13.202 93.587 1.00 76.88 241 GLU A CA 1
ATOM 1982 C C . GLU A 1 241 ? -29.184 -12.374 94.864 1.00 76.88 241 GLU A C 1
ATOM 1984 O O . GLU A 1 241 ? -29.758 -12.686 95.912 1.00 76.88 241 GLU A O 1
ATOM 1989 N N . PHE A 1 242 ? -28.430 -11.269 94.780 1.00 74.44 242 PHE A N 1
ATOM 1990 C CA . PHE A 1 242 ? -28.264 -10.335 95.897 1.00 74.44 242 PHE A CA 1
ATOM 1991 C C . PHE A 1 242 ? -29.607 -9.778 96.374 1.00 74.44 242 PHE A C 1
ATOM 1993 O O . PHE A 1 242 ? -29.866 -9.773 97.578 1.00 74.44 242 PHE A O 1
ATOM 2000 N N . ARG A 1 243 ? -30.481 -9.354 95.451 1.00 71.88 243 ARG A N 1
ATOM 2001 C CA . ARG A 1 243 ? -31.821 -8.849 95.775 1.00 71.88 243 ARG A CA 1
ATOM 2002 C C . ARG A 1 243 ? -32.630 -9.895 96.546 1.00 71.88 243 ARG A C 1
ATOM 2004 O O . ARG A 1 243 ? -33.143 -9.585 97.620 1.00 71.88 243 ARG A O 1
ATOM 2011 N N . LYS A 1 244 ? -32.699 -11.139 96.053 1.00 73.56 244 LYS A N 1
ATOM 2012 C CA . LYS A 1 244 ? -33.406 -12.254 96.714 1.00 73.56 244 LYS A CA 1
ATOM 2013 C C . LYS A 1 244 ? -32.854 -12.556 98.105 1.00 73.56 244 LYS A C 1
ATOM 2015 O O . LYS A 1 244 ? -33.638 -12.732 99.036 1.00 73.56 244 LYS A O 1
ATOM 2020 N N . ASN A 1 245 ? -31.531 -12.576 98.260 1.00 74.62 245 ASN A N 1
ATOM 2021 C CA . ASN A 1 245 ? -30.883 -12.826 99.550 1.00 74.62 245 ASN A CA 1
ATOM 2022 C C . ASN A 1 245 ? -31.210 -11.732 100.572 1.00 74.62 245 ASN A C 1
ATOM 2024 O O . ASN A 1 245 ? -31.591 -12.041 101.699 1.00 74.62 245 ASN A O 1
ATOM 2028 N N . VAL A 1 246 ? -31.144 -10.463 100.157 1.00 70.38 246 VAL A N 1
ATOM 2029 C CA . VAL A 1 246 ? -31.520 -9.313 100.991 1.00 70.38 246 VAL A CA 1
ATOM 2030 C C . VAL A 1 246 ? -32.975 -9.445 101.448 1.00 70.38 246 VAL A C 1
ATOM 2032 O O . VAL A 1 246 ? -33.253 -9.382 102.645 1.00 70.38 246 VAL A O 1
ATOM 2035 N N . ILE A 1 247 ? -33.904 -9.721 100.527 1.00 70.00 247 ILE A N 1
ATOM 2036 C CA . ILE A 1 247 ? -35.326 -9.927 100.855 1.00 70.00 247 ILE A CA 1
ATOM 2037 C C . ILE A 1 247 ? -35.505 -11.068 101.848 1.00 70.00 247 ILE A C 1
ATOM 2039 O O . ILE A 1 247 ? -36.234 -10.916 102.827 1.00 70.00 247 ILE A O 1
ATOM 2043 N N . PHE A 1 248 ? -34.848 -12.203 101.613 1.00 69.06 248 PHE A N 1
ATOM 2044 C CA . PHE A 1 248 ? -34.936 -13.356 102.498 1.00 69.06 248 PHE A CA 1
ATOM 2045 C C . PHE A 1 248 ? -34.476 -13.011 103.918 1.00 69.06 248 PHE A C 1
ATOM 2047 O O . PHE A 1 248 ? -35.179 -13.334 104.877 1.00 69.06 248 PHE A O 1
ATOM 2054 N N . GLU A 1 249 ? -33.344 -12.324 104.066 1.00 71.19 249 GLU A N 1
ATOM 2055 C CA . GLU A 1 249 ? -32.801 -11.924 105.366 1.00 71.19 249 GLU A CA 1
ATOM 2056 C C . GLU A 1 249 ? -33.745 -10.958 106.105 1.00 71.19 249 GLU A C 1
ATOM 2058 O O . GLU A 1 249 ? -34.070 -11.159 107.278 1.00 71.19 249 GLU A O 1
ATOM 2063 N N . ILE A 1 250 ? -34.295 -9.969 105.401 1.00 67.75 250 ILE A N 1
ATOM 2064 C CA . ILE A 1 250 ? -35.196 -8.963 105.981 1.00 67.75 250 ILE A CA 1
ATOM 2065 C C . ILE A 1 250 ? -36.559 -9.556 106.361 1.00 67.75 250 ILE A C 1
ATOM 2067 O O . ILE A 1 250 ? -37.050 -9.346 107.473 1.00 67.75 250 ILE A O 1
ATOM 2071 N N . VAL A 1 251 ? -37.191 -10.280 105.436 1.00 65.81 251 VAL A N 1
ATOM 2072 C CA . VAL A 1 251 ? -38.558 -10.793 105.607 1.00 65.81 251 VAL A CA 1
ATOM 2073 C C . VAL A 1 251 ? -38.566 -12.006 106.530 1.00 65.81 251 VAL A C 1
ATOM 2075 O O . VAL A 1 251 ? -39.431 -12.117 107.396 1.00 65.81 251 VAL A O 1
ATOM 2078 N N . THR A 1 252 ? -37.597 -12.907 106.372 1.00 66.75 252 THR A N 1
ATOM 2079 C CA . THR A 1 252 ? -37.623 -14.215 107.039 1.00 66.75 252 THR A CA 1
ATOM 2080 C C . THR A 1 252 ? -36.862 -14.203 108.359 1.00 66.75 252 THR A C 1
ATOM 2082 O O . THR A 1 252 ? -37.377 -14.719 109.349 1.00 66.75 252 THR A O 1
ATOM 2085 N N . GLN A 1 253 ? -35.656 -13.619 108.409 1.00 65.94 253 GLN A N 1
ATOM 2086 C CA . GLN A 1 253 ? -34.840 -13.646 109.632 1.00 65.94 253 GLN A CA 1
ATOM 2087 C C . GLN A 1 253 ? -35.202 -12.518 110.598 1.00 65.94 253 GLN A C 1
ATOM 2089 O O . GLN A 1 253 ? -35.324 -12.758 111.798 1.00 65.94 253 GLN A O 1
ATOM 2094 N N . LEU A 1 254 ? -35.400 -11.296 110.094 1.00 66.62 254 LEU A N 1
ATOM 2095 C CA . LEU A 1 254 ? -35.740 -10.148 110.941 1.00 66.62 254 LEU A CA 1
ATOM 2096 C C . LEU A 1 254 ? -37.249 -10.021 111.215 1.00 66.62 254 LEU A C 1
ATOM 2098 O O . LEU A 1 254 ? -37.629 -9.269 112.112 1.00 66.62 254 LEU A O 1
ATOM 2102 N N . GLN A 1 255 ? -38.106 -10.754 110.487 1.00 67.88 255 GLN A N 1
ATOM 2103 C CA . GLN A 1 255 ? -39.577 -10.675 110.583 1.00 67.88 255 GLN A CA 1
ATOM 2104 C C . GLN A 1 255 ? -40.098 -9.233 110.516 1.00 67.88 255 GLN A C 1
ATOM 2106 O O . GLN A 1 255 ? -41.053 -8.857 111.199 1.00 67.88 255 GLN A O 1
ATOM 2111 N N . MET A 1 256 ? -39.433 -8.390 109.729 1.00 67.25 256 MET A N 1
ATOM 2112 C CA . MET A 1 256 ? -39.792 -6.985 109.666 1.00 67.25 256 MET A CA 1
ATOM 2113 C C . MET A 1 256 ? -41.085 -6.790 108.869 1.00 67.25 256 MET A C 1
ATOM 2115 O O . MET A 1 256 ? -41.207 -7.333 107.769 1.00 67.25 256 MET A O 1
ATOM 2119 N N . PRO A 1 257 ? -42.036 -5.979 109.364 1.00 62.88 257 PRO A N 1
ATOM 2120 C CA . PRO A 1 257 ? -43.183 -5.583 108.565 1.00 62.88 257 PRO A CA 1
ATOM 2121 C C . PRO A 1 257 ? -42.705 -4.656 107.440 1.00 62.88 257 PRO A C 1
ATOM 2123 O O . PRO A 1 257 ? -42.278 -3.532 107.705 1.00 62.88 257 PRO A O 1
ATOM 2126 N N . MET A 1 258 ? -42.751 -5.137 106.195 1.00 65.88 258 MET A N 1
ATOM 2127 C CA . MET A 1 258 ? -42.532 -4.311 105.004 1.00 65.88 258 MET A CA 1
ATOM 2128 C C . MET A 1 258 ? -43.841 -3.712 104.495 1.00 65.88 258 MET A C 1
ATOM 2130 O O . MET A 1 258 ? -44.915 -4.297 104.656 1.00 65.88 258 MET A O 1
ATOM 2134 N N . ASP A 1 259 ? -43.729 -2.542 103.867 1.00 69.44 259 ASP A N 1
ATOM 2135 C CA . ASP A 1 259 ? -44.839 -1.931 103.142 1.00 69.44 259 ASP A CA 1
ATOM 2136 C C . ASP A 1 259 ? -45.208 -2.786 101.918 1.00 69.44 259 ASP A C 1
ATOM 2138 O O . ASP A 1 259 ? -44.357 -3.470 101.342 1.00 69.44 259 ASP A O 1
ATOM 2142 N N . LYS A 1 260 ? -46.478 -2.757 101.508 1.00 68.50 260 LYS A N 1
ATOM 2143 C CA . LYS A 1 260 ? -46.971 -3.561 100.380 1.00 68.50 260 LYS A CA 1
ATOM 2144 C C . LYS A 1 260 ? -46.251 -3.207 99.084 1.00 68.50 260 LYS A C 1
ATOM 2146 O O . LYS A 1 260 ? -45.912 -4.110 98.328 1.00 68.50 260 LYS A O 1
ATOM 2151 N N . ASP A 1 261 ? -45.979 -1.927 98.859 1.00 68.19 261 ASP A N 1
ATOM 2152 C CA . ASP A 1 261 ? -45.339 -1.455 97.629 1.00 68.19 261 ASP A CA 1
ATOM 2153 C C . ASP A 1 261 ? -43.854 -1.846 97.571 1.00 68.19 261 ASP A C 1
ATOM 2155 O O . ASP A 1 261 ? -43.372 -2.297 96.532 1.00 68.19 261 ASP A O 1
ATOM 2159 N N . GLU A 1 262 ? -43.145 -1.776 98.705 1.00 67.19 262 GLU A N 1
ATOM 2160 C CA . GLU A 1 262 ? -41.757 -2.246 98.825 1.00 67.19 262 GLU A CA 1
ATOM 2161 C C . GLU A 1 262 ? -41.680 -3.767 98.628 1.00 67.19 262 GLU A C 1
ATOM 2163 O O . GLU A 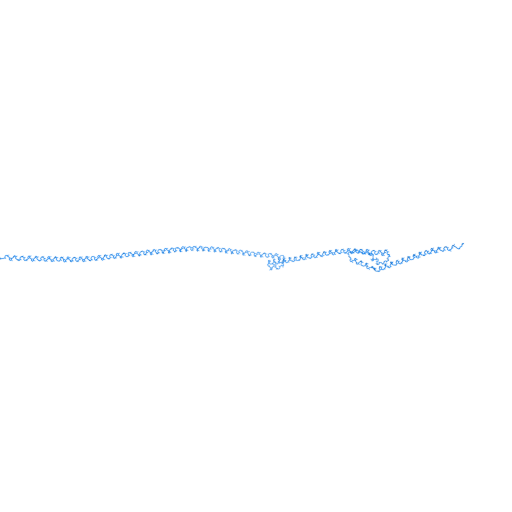1 262 ? -40.819 -4.259 97.899 1.00 67.19 262 GLU A O 1
ATOM 2168 N N . LEU A 1 263 ? -42.628 -4.514 99.205 1.00 70.81 263 LEU A N 1
ATOM 2169 C CA . LEU A 1 263 ? -42.722 -5.961 99.034 1.00 70.81 263 LEU A CA 1
ATOM 2170 C C . LEU A 1 263 ? -43.016 -6.342 97.576 1.00 70.81 263 LEU A C 1
ATOM 2172 O O . LEU A 1 263 ? -42.395 -7.269 97.064 1.00 70.81 263 LEU A O 1
ATOM 2176 N N . ILE A 1 264 ? -43.915 -5.632 96.888 1.00 70.62 264 ILE A N 1
ATOM 2177 C CA . ILE A 1 264 ? -44.221 -5.861 95.467 1.00 70.62 264 ILE A CA 1
ATOM 2178 C C . ILE A 1 264 ? -42.989 -5.570 94.603 1.00 70.62 264 ILE A C 1
ATOM 2180 O O . ILE A 1 264 ? -42.607 -6.415 93.793 1.00 70.62 264 ILE A O 1
ATOM 2184 N N . ALA A 1 265 ? -42.313 -4.436 94.803 1.00 68.25 265 ALA A N 1
ATOM 2185 C CA . ALA A 1 265 ? -41.104 -4.085 94.053 1.00 68.25 265 ALA A CA 1
ATOM 2186 C C . ALA A 1 265 ? -39.976 -5.120 94.231 1.00 68.25 265 ALA A C 1
ATOM 2188 O O . ALA A 1 265 ? -39.242 -5.435 93.294 1.00 68.25 265 ALA A O 1
ATOM 2189 N N . LEU A 1 266 ? -39.870 -5.695 95.429 1.00 67.06 266 LEU A N 1
ATOM 2190 C CA . LEU A 1 266 ? -38.876 -6.703 95.779 1.00 67.06 266 LEU A CA 1
ATOM 2191 C C . LEU A 1 266 ? -39.263 -8.131 95.349 1.00 67.06 266 LEU A C 1
ATOM 2193 O O . LEU A 1 266 ? -38.386 -8.945 95.087 1.00 67.06 266 LEU A O 1
ATOM 2197 N N . THR A 1 267 ? -40.547 -8.462 95.224 1.00 67.00 267 THR A N 1
ATOM 2198 C CA . THR A 1 267 ? -40.994 -9.821 94.848 1.00 67.00 267 THR A CA 1
ATOM 2199 C C . THR A 1 267 ? -41.326 -9.981 93.369 1.00 67.00 267 THR A C 1
ATOM 2201 O O . THR A 1 267 ? -41.375 -11.109 92.879 1.00 67.00 267 THR A O 1
ATOM 2204 N N . THR A 1 268 ? -41.517 -8.882 92.637 1.00 72.62 268 THR A N 1
ATOM 2205 C CA . THR A 1 268 ? -41.782 -8.931 91.194 1.00 72.62 268 THR A CA 1
ATOM 2206 C C . THR A 1 268 ? -40.575 -9.529 90.467 1.00 72.62 268 THR A C 1
ATOM 2208 O O . THR A 1 268 ? -39.440 -9.079 90.660 1.00 72.62 268 THR A O 1
ATOM 2211 N N . MET A 1 269 ? -40.814 -10.573 89.668 1.00 63.53 269 MET A N 1
ATOM 2212 C CA . MET A 1 269 ? -39.829 -11.121 88.735 1.00 63.53 269 MET A CA 1
ATOM 2213 C C . MET A 1 269 ? -39.837 -10.287 87.461 1.00 63.53 269 MET A C 1
ATOM 2215 O O . MET A 1 269 ? -40.890 -10.117 86.853 1.00 63.53 269 MET A O 1
ATOM 2219 N N . VAL A 1 270 ? -38.663 -9.819 87.047 1.00 65.62 270 VAL A N 1
ATOM 2220 C CA . VAL A 1 270 ? -38.485 -9.218 85.724 1.00 65.62 270 VAL A CA 1
ATOM 2221 C C . VAL A 1 270 ? -38.448 -10.348 84.701 1.00 65.62 270 VAL A C 1
ATOM 2223 O O . VAL A 1 270 ? -37.625 -11.259 84.809 1.00 65.62 270 VAL A O 1
ATOM 2226 N N . THR A 1 271 ? -39.368 -10.328 83.741 1.00 60.66 271 THR A N 1
ATOM 2227 C CA . THR A 1 271 ? -39.407 -11.321 82.662 1.00 60.66 271 THR A CA 1
ATOM 2228 C C . THR A 1 271 ? -38.335 -11.014 81.614 1.00 60.66 271 THR A C 1
ATOM 2230 O O . THR A 1 271 ? -38.270 -9.875 81.152 1.00 60.66 271 THR A O 1
ATOM 2233 N N . PRO A 1 272 ? -37.517 -11.998 81.192 1.00 57.66 272 PRO A N 1
ATOM 2234 C CA . PRO A 1 272 ? -36.569 -11.799 80.099 1.00 57.66 272 PRO A CA 1
ATOM 2235 C C . PRO A 1 272 ? -37.298 -11.428 78.797 1.00 57.66 272 PRO A C 1
ATOM 2237 O O . PRO A 1 272 ? -38.287 -12.067 78.439 1.00 57.66 272 PRO A O 1
ATOM 2240 N N . SER A 1 273 ? -36.800 -10.410 78.097 1.00 64.19 273 SER A N 1
ATOM 2241 C CA . SER A 1 273 ? -37.264 -9.919 76.790 1.00 64.19 273 SER A CA 1
ATOM 2242 C C . SER A 1 273 ? -36.079 -9.845 75.819 1.00 64.19 273 SER A C 1
ATOM 2244 O O . SER A 1 273 ? -34.942 -9.668 76.245 1.00 64.19 273 SER A O 1
ATOM 2246 N N . ASP A 1 274 ? -36.320 -9.949 74.512 1.00 60.72 274 ASP A N 1
ATOM 2247 C CA . ASP A 1 274 ? -35.255 -9.786 73.509 1.00 60.72 274 ASP A CA 1
ATOM 2248 C C . ASP A 1 274 ? -34.780 -8.326 73.380 1.00 60.72 274 ASP A C 1
ATOM 2250 O O . ASP A 1 274 ? -33.674 -8.077 72.896 1.00 60.72 274 ASP A O 1
ATOM 2254 N N . ASP A 1 275 ? -35.597 -7.372 73.842 1.00 72.38 275 ASP A N 1
ATOM 2255 C CA . ASP A 1 275 ? -35.277 -5.946 73.902 1.00 72.38 275 ASP A CA 1
ATOM 2256 C C . ASP A 1 275 ? -34.649 -5.589 75.257 1.00 72.38 275 ASP A C 1
ATOM 2258 O O . ASP A 1 275 ? -35.339 -5.357 76.258 1.00 72.38 275 ASP A O 1
ATOM 2262 N N . ASP A 1 276 ? -33.317 -5.524 75.271 1.00 64.06 276 ASP A N 1
ATOM 2263 C CA . ASP A 1 276 ? -32.529 -5.207 76.462 1.00 64.06 276 ASP A CA 1
ATOM 2264 C C . ASP A 1 276 ? -32.921 -3.834 77.058 1.00 64.06 276 ASP A C 1
ATOM 2266 O O . ASP A 1 276 ? -32.903 -3.664 78.281 1.00 64.06 276 ASP A O 1
ATOM 2270 N N . ALA A 1 277 ? -33.348 -2.857 76.242 1.00 70.50 277 ALA A N 1
ATOM 2271 C CA . ALA A 1 277 ? -33.762 -1.538 76.731 1.00 70.50 277 ALA A CA 1
ATOM 2272 C C . ALA A 1 277 ? -35.083 -1.598 77.517 1.00 70.50 277 ALA A C 1
ATOM 2274 O O . ALA A 1 277 ? -35.267 -0.860 78.492 1.00 70.50 277 ALA A O 1
ATOM 2275 N N . ALA A 1 278 ? -35.993 -2.495 77.134 1.00 71.38 278 ALA A N 1
ATOM 2276 C CA . ALA A 1 278 ? -37.237 -2.726 77.860 1.00 71.38 278 ALA A CA 1
ATOM 2277 C C . ALA A 1 278 ? -36.974 -3.349 79.242 1.00 71.38 278 ALA A C 1
ATOM 2279 O O . ALA A 1 278 ? -37.524 -2.868 80.236 1.00 71.38 278 ALA A O 1
ATOM 2280 N N . ILE A 1 279 ? -36.069 -4.336 79.322 1.00 68.56 279 ILE A N 1
ATOM 2281 C CA . ILE A 1 279 ? -35.666 -4.966 80.594 1.00 68.56 279 ILE A CA 1
ATOM 2282 C C . ILE A 1 279 ? -35.048 -3.927 81.534 1.00 68.56 279 ILE A C 1
ATOM 2284 O O . ILE A 1 279 ? -35.442 -3.829 82.698 1.00 68.56 279 ILE A O 1
ATOM 2288 N N . TRP A 1 280 ? -34.099 -3.121 81.046 1.00 67.31 280 TRP A N 1
ATOM 2289 C CA . TRP A 1 280 ? -33.430 -2.114 81.876 1.00 67.31 280 TRP A CA 1
ATOM 2290 C C . TRP A 1 280 ? -34.404 -1.073 82.430 1.00 67.31 280 TRP A C 1
ATOM 2292 O O . TRP A 1 280 ? -34.302 -0.703 83.600 1.00 67.31 280 TRP A O 1
ATOM 2302 N N . ASN A 1 281 ? -35.383 -0.638 81.635 1.00 74.38 281 ASN A N 1
ATOM 2303 C CA . ASN A 1 281 ? -36.413 0.291 82.099 1.00 74.38 281 ASN A CA 1
ATOM 2304 C C . ASN A 1 281 ? -37.316 -0.324 83.179 1.00 74.38 281 ASN A C 1
ATOM 2306 O O . ASN A 1 281 ? -37.696 0.366 84.129 1.00 74.38 281 ASN A O 1
ATOM 2310 N N . GLU A 1 282 ? -37.636 -1.614 83.076 1.00 72.06 282 GLU A N 1
ATOM 2311 C CA . GLU A 1 282 ? -38.425 -2.327 84.083 1.00 72.06 282 GLU A CA 1
ATOM 2312 C C . GLU A 1 282 ? -37.648 -2.503 85.398 1.00 72.06 282 GLU A C 1
ATOM 2314 O O . GLU A 1 282 ? -38.165 -2.174 86.471 1.00 72.06 282 GLU A O 1
ATOM 2319 N N . VAL A 1 283 ? -36.373 -2.904 85.318 1.00 67.81 283 VAL A N 1
ATOM 2320 C CA . VAL A 1 283 ? -35.458 -2.991 86.472 1.00 67.81 283 VAL A CA 1
ATOM 2321 C C . VAL A 1 283 ? -35.302 -1.627 87.151 1.00 67.81 283 VAL A C 1
ATOM 2323 O O . VAL A 1 283 ? -35.411 -1.529 88.376 1.00 67.81 283 VAL A O 1
ATOM 2326 N N . LEU A 1 284 ? -35.101 -0.555 86.376 1.00 69.00 284 LEU A N 1
ATOM 2327 C CA . LEU A 1 284 ? -34.988 0.805 86.909 1.00 69.00 284 LEU A CA 1
ATOM 2328 C C . LEU A 1 284 ? -36.273 1.235 87.621 1.00 69.00 284 LEU A C 1
ATOM 2330 O O . LEU A 1 284 ? -36.206 1.739 88.743 1.00 69.00 284 LEU A O 1
ATOM 2334 N N . LYS A 1 285 ? -37.444 0.969 87.035 1.00 73.94 285 LYS A N 1
ATOM 2335 C CA . LYS A 1 285 ? -38.740 1.292 87.645 1.00 73.94 285 LYS A CA 1
ATOM 2336 C C . LYS A 1 285 ? -38.945 0.549 88.967 1.00 73.94 285 LYS A C 1
ATOM 2338 O O . LYS A 1 285 ? -39.303 1.183 89.960 1.00 73.94 285 LYS A O 1
ATOM 2343 N N . LEU A 1 286 ? -38.653 -0.750 89.013 1.00 68.88 286 LEU A N 1
ATOM 2344 C CA . LEU A 1 286 ? -38.736 -1.551 90.240 1.00 68.88 286 LEU A CA 1
ATOM 2345 C C . LEU A 1 286 ? -37.743 -1.069 91.308 1.00 68.88 286 LEU A C 1
ATOM 2347 O O . LEU A 1 286 ? -38.119 -0.915 92.468 1.00 68.88 286 LEU A O 1
ATOM 2351 N N . SER A 1 287 ? -36.504 -0.752 90.919 1.00 65.00 287 SER A N 1
ATOM 2352 C CA . SER A 1 287 ? -35.484 -0.242 91.846 1.00 65.00 287 SER A CA 1
ATOM 2353 C C . SER A 1 287 ? -35.833 1.139 92.413 1.00 65.00 287 SER A C 1
ATOM 2355 O O . SER A 1 287 ? -35.610 1.389 93.595 1.00 65.00 287 SER A O 1
ATOM 2357 N N . SER A 1 288 ? -36.463 2.008 91.614 1.00 67.50 288 SER A N 1
ATOM 2358 C CA . SER A 1 288 ? -36.927 3.327 92.061 1.00 67.50 288 SER A CA 1
ATOM 2359 C C . SER A 1 288 ? -38.074 3.254 93.076 1.00 67.50 288 SER A C 1
ATOM 2361 O O . SER A 1 288 ? -38.256 4.180 93.865 1.00 67.50 288 SER A O 1
ATOM 2363 N N . GLY A 1 289 ? -38.823 2.144 93.085 1.00 65.50 289 GLY A N 1
ATOM 2364 C CA . GLY A 1 289 ? -39.896 1.887 94.045 1.00 65.50 289 GLY A CA 1
ATOM 2365 C C . GLY A 1 289 ? -39.397 1.573 95.459 1.00 65.50 289 GLY A C 1
ATOM 2366 O O . GLY A 1 289 ? -40.171 1.650 96.409 1.00 65.50 289 GLY A O 1
ATOM 2367 N N . VAL A 1 290 ? -38.105 1.265 95.623 1.00 66.81 290 VAL A N 1
ATOM 2368 C CA . VAL A 1 290 ? -37.494 0.962 96.921 1.00 66.81 290 VAL A CA 1
ATOM 2369 C C . VAL A 1 290 ? -36.696 2.170 97.409 1.00 66.81 290 VAL A C 1
ATOM 2371 O O . VAL A 1 290 ? -35.606 2.466 96.918 1.00 66.81 290 VAL A O 1
ATOM 2374 N N . ASN A 1 291 ? -37.196 2.864 98.434 1.00 69.75 291 ASN A N 1
ATOM 2375 C CA . ASN A 1 291 ? -36.434 3.934 99.081 1.00 69.75 291 ASN A CA 1
ATOM 2376 C C . ASN A 1 291 ? -35.384 3.336 100.029 1.00 69.75 291 ASN A C 1
ATOM 2378 O O . ASN A 1 291 ? -35.625 3.146 101.223 1.00 69.75 291 ASN A O 1
ATOM 2382 N N . THR A 1 292 ? -34.200 3.058 99.486 1.00 67.25 292 THR A N 1
ATOM 2383 C CA . THR A 1 292 ? -33.093 2.393 100.192 1.00 67.25 292 THR A CA 1
ATOM 2384 C C . THR A 1 292 ? -32.685 3.094 101.488 1.00 67.25 292 THR A C 1
ATOM 2386 O O . THR A 1 292 ? -32.399 2.423 102.477 1.00 67.25 292 THR A O 1
ATOM 2389 N N . GLN A 1 293 ? -32.715 4.429 101.548 1.00 70.06 293 GLN A N 1
ATOM 2390 C CA . GLN A 1 293 ? -32.375 5.165 102.772 1.00 70.06 293 GLN A CA 1
ATOM 2391 C C . GLN A 1 293 ? -33.422 4.956 103.870 1.00 70.06 293 GLN A C 1
ATOM 2393 O O . GLN A 1 293 ? -33.076 4.565 104.988 1.00 70.06 293 GLN A O 1
ATOM 2398 N N . LYS A 1 294 ? -34.707 5.171 103.559 1.00 72.81 294 LYS A N 1
ATOM 2399 C CA . LYS A 1 294 ? -35.818 4.956 104.505 1.00 72.81 294 LYS A CA 1
ATOM 2400 C C . LYS A 1 294 ? -35.851 3.507 104.994 1.00 72.81 294 LYS A C 1
ATOM 2402 O O . LYS A 1 294 ? -36.066 3.254 106.183 1.00 72.81 294 LYS A O 1
ATOM 2407 N N . PHE A 1 295 ? -35.594 2.578 104.080 1.00 66.44 295 PHE A N 1
ATOM 2408 C CA . PHE A 1 295 ? -35.513 1.157 104.355 1.00 66.44 295 PHE A CA 1
ATOM 2409 C C . PHE A 1 295 ? -34.406 0.837 105.379 1.00 66.44 295 PHE A C 1
ATOM 2411 O O . PHE A 1 295 ? -34.695 0.309 106.454 1.00 66.44 295 PHE A O 1
ATOM 2418 N N . VAL A 1 296 ? -33.159 1.257 105.124 1.00 71.31 296 VAL A N 1
ATOM 2419 C CA . VAL A 1 296 ? -32.021 1.030 106.040 1.00 71.31 296 VAL A CA 1
ATOM 2420 C C . VAL A 1 296 ? -32.280 1.637 107.423 1.00 71.31 296 VAL A C 1
ATOM 2422 O O . VAL A 1 296 ? -32.036 0.987 108.442 1.00 71.31 296 VAL A O 1
ATOM 2425 N N . PHE A 1 297 ? -32.836 2.851 107.493 1.00 75.69 297 PHE A N 1
ATOM 2426 C CA . PHE A 1 297 ? -33.199 3.470 108.773 1.00 75.69 297 PHE A CA 1
ATOM 2427 C C . PHE A 1 297 ? -34.249 2.663 109.546 1.00 75.69 297 PHE A C 1
ATOM 2429 O O . PHE A 1 297 ? -34.162 2.554 110.773 1.00 75.69 297 PHE A O 1
ATOM 2436 N N . SER A 1 298 ? -35.219 2.077 108.844 1.00 72.75 298 SER A N 1
ATOM 2437 C CA . SER A 1 298 ? -36.272 1.258 109.451 1.00 72.75 298 SER A CA 1
ATOM 2438 C C . SER A 1 298 ? -35.711 -0.039 110.035 1.00 72.75 298 SER A C 1
ATOM 2440 O O . SER A 1 298 ? -36.077 -0.397 111.155 1.00 72.75 298 SER A O 1
ATOM 2442 N N . VAL A 1 299 ? -34.760 -0.680 109.344 1.00 71.94 299 VAL A N 1
ATOM 2443 C CA . VAL A 1 299 ? -34.035 -1.866 109.841 1.00 71.94 299 VAL A CA 1
ATOM 2444 C C . VAL A 1 299 ? -33.257 -1.535 111.109 1.00 71.94 299 VAL A C 1
ATOM 2446 O O . VAL A 1 299 ? -33.421 -2.197 112.134 1.00 71.94 299 VAL A O 1
ATOM 2449 N N . VAL A 1 300 ? -32.458 -0.464 111.078 1.00 77.62 300 VAL A N 1
ATOM 2450 C CA . VAL A 1 300 ? -31.652 -0.037 112.233 1.00 77.62 300 VAL A CA 1
ATOM 2451 C C . VAL A 1 300 ? -32.534 0.278 113.442 1.00 77.62 300 VAL A C 1
ATOM 2453 O O . VAL A 1 300 ? -32.186 -0.081 114.571 1.00 77.62 300 VAL A O 1
ATOM 2456 N N . ARG A 1 301 ? -33.681 0.935 113.224 1.00 79.62 301 ARG A N 1
ATOM 2457 C CA . ARG A 1 301 ? -34.641 1.230 114.293 1.00 79.62 301 ARG A CA 1
ATOM 2458 C C . ARG A 1 301 ? -35.250 -0.050 114.858 1.00 79.62 301 ARG A C 1
ATOM 2460 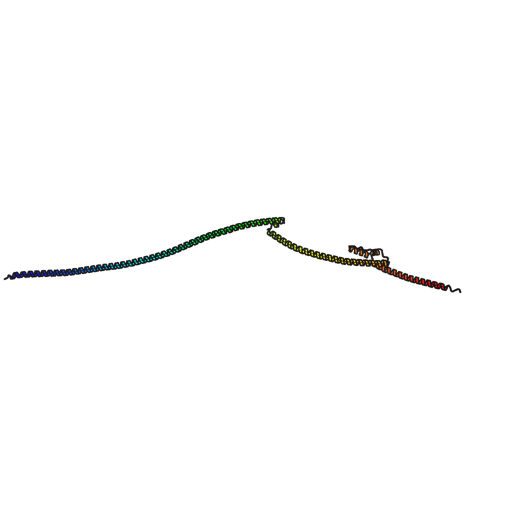O O . ARG A 1 301 ? -35.227 -0.226 116.071 1.00 79.62 301 ARG A O 1
ATOM 2467 N N . TYR A 1 302 ? -35.727 -0.949 113.998 1.00 78.88 302 TYR A N 1
ATOM 2468 C CA . TYR A 1 302 ? -36.350 -2.201 114.419 1.00 78.88 302 TYR A CA 1
ATOM 2469 C C . TYR A 1 302 ? -35.393 -3.054 115.258 1.00 78.88 302 TYR A C 1
ATOM 2471 O O . TYR A 1 302 ? -35.717 -3.386 116.392 1.00 78.88 302 TYR A O 1
ATOM 2479 N N . VAL A 1 303 ? -34.166 -3.298 114.780 1.00 76.81 303 VAL A N 1
ATOM 2480 C CA . VAL A 1 303 ? -33.148 -4.062 115.528 1.00 76.81 303 VAL A CA 1
ATOM 2481 C C . VAL A 1 303 ? -32.866 -3.438 116.899 1.00 76.81 303 VAL A C 1
ATOM 2483 O O . VAL A 1 303 ? -32.743 -4.147 117.901 1.00 76.81 303 VAL A O 1
ATOM 2486 N N . ARG A 1 304 ? -32.792 -2.103 116.973 1.00 83.44 304 ARG A N 1
ATOM 2487 C CA . ARG A 1 304 ? -32.595 -1.378 118.234 1.00 83.44 304 ARG A CA 1
ATOM 2488 C C . ARG A 1 304 ? -33.777 -1.559 119.187 1.00 83.44 304 ARG A C 1
ATOM 2490 O O . ARG A 1 304 ? -33.558 -1.788 120.377 1.00 83.44 304 ARG A O 1
ATOM 2497 N N . ASP A 1 305 ? -34.999 -1.466 118.680 1.00 82.56 305 ASP A N 1
ATOM 2498 C CA . ASP A 1 305 ? -36.220 -1.609 119.473 1.00 82.56 305 ASP A CA 1
ATOM 2499 C C . ASP A 1 305 ? -36.371 -3.044 119.994 1.00 82.56 305 ASP A C 1
ATOM 2501 O O . ASP A 1 305 ? -36.592 -3.237 121.193 1.00 82.56 305 ASP A O 1
ATOM 2505 N N . THR A 1 306 ? -36.132 -4.054 119.152 1.00 79.69 306 THR A N 1
ATOM 2506 C CA . THR A 1 306 ? -36.132 -5.470 119.550 1.00 79.69 306 THR A CA 1
ATOM 2507 C C . THR A 1 306 ? -35.048 -5.759 120.590 1.00 79.69 306 THR A C 1
ATOM 2509 O O . THR A 1 306 ? -35.306 -6.436 121.588 1.00 79.69 306 THR A O 1
ATOM 2512 N N . TYR A 1 307 ? -33.843 -5.200 120.427 1.00 83.75 307 TYR A N 1
ATOM 2513 C CA . TYR A 1 307 ? -32.772 -5.317 121.422 1.00 83.75 307 TYR A CA 1
ATOM 2514 C C . TYR A 1 307 ? -33.166 -4.695 122.770 1.00 83.75 307 TYR A C 1
ATOM 2516 O O . TYR A 1 307 ? -32.929 -5.283 123.830 1.00 83.75 307 TYR A O 1
ATOM 2524 N N . ASN A 1 308 ? -33.800 -3.521 122.748 1.00 83.44 308 ASN A N 1
ATOM 2525 C CA . ASN A 1 308 ? -34.267 -2.849 123.956 1.00 83.44 308 ASN A CA 1
ATOM 2526 C C . ASN A 1 308 ? -35.385 -3.635 124.655 1.00 83.44 308 ASN A C 1
ATOM 2528 O O . ASN A 1 308 ? -35.324 -3.799 125.876 1.00 83.44 308 ASN A O 1
ATOM 2532 N N . GLN A 1 309 ? -36.342 -4.189 123.904 1.00 83.12 309 GLN A N 1
ATOM 2533 C CA . GLN A 1 309 ? -37.374 -5.081 124.442 1.00 83.12 309 GLN A CA 1
ATOM 2534 C C . GLN A 1 309 ? -36.759 -6.339 125.062 1.00 83.12 309 GLN A C 1
ATOM 2536 O O . GLN A 1 309 ? -37.057 -6.667 126.208 1.00 83.12 309 GLN A O 1
ATOM 2541 N N . ALA A 1 310 ? -35.820 -7.001 124.378 1.00 81.38 310 ALA A N 1
ATOM 2542 C CA . ALA A 1 310 ? -35.121 -8.167 124.919 1.00 81.38 310 ALA A CA 1
ATOM 2543 C C . ALA A 1 310 ? -34.350 -7.833 126.211 1.00 81.38 310 ALA A C 1
ATOM 2545 O O . ALA A 1 310 ? -34.360 -8.597 127.183 1.00 81.38 310 ALA A O 1
ATOM 2546 N N . LYS A 1 311 ? -33.712 -6.658 126.269 1.00 85.12 311 LYS A N 1
ATOM 2547 C CA . LYS A 1 311 ? -33.036 -6.155 127.473 1.00 85.12 311 LYS A CA 1
ATOM 2548 C C . LYS A 1 311 ? -34.023 -5.900 128.615 1.00 85.12 311 LYS A C 1
ATOM 2550 O O . LYS A 1 311 ? -33.699 -6.206 129.768 1.00 85.12 311 LYS A O 1
ATOM 2555 N N . GLN A 1 312 ? -35.202 -5.364 128.309 1.00 81.19 312 GLN A N 1
ATOM 2556 C CA . GLN A 1 312 ? -36.269 -5.122 129.274 1.00 81.19 312 GLN A CA 1
ATOM 2557 C C . GLN A 1 312 ? -36.857 -6.437 129.799 1.00 81.19 312 GLN A C 1
ATOM 2559 O O . GLN A 1 312 ? -36.859 -6.633 131.013 1.00 81.19 312 GLN A O 1
ATOM 2564 N N . PHE A 1 313 ? -37.185 -7.397 128.931 1.00 82.69 313 PHE A N 1
ATOM 2565 C CA . PHE A 1 313 ? -37.616 -8.737 129.341 1.00 82.69 313 PHE A CA 1
ATOM 2566 C C . PHE A 1 313 ? -36.561 -9.449 130.192 1.00 82.69 313 PHE A C 1
ATOM 2568 O O . PHE A 1 313 ? -36.886 -10.065 131.203 1.00 82.69 313 PHE A O 1
ATOM 2575 N N . LYS A 1 314 ? -35.267 -9.300 129.883 1.00 81.50 314 LYS A N 1
ATOM 2576 C CA . LYS A 1 314 ? -34.177 -9.829 130.726 1.00 81.50 314 LYS A CA 1
ATOM 2577 C C . LYS A 1 314 ? -34.106 -9.158 132.105 1.00 81.50 314 LYS A C 1
ATOM 2579 O O . LYS A 1 314 ? -33.617 -9.761 133.067 1.00 81.50 314 LYS A O 1
ATOM 2584 N N . LYS A 1 315 ? -34.521 -7.894 132.218 1.00 82.69 315 LYS A N 1
ATOM 2585 C CA . LYS A 1 315 ? -34.613 -7.170 133.495 1.00 82.69 315 LYS A CA 1
ATOM 2586 C C . LYS A 1 315 ? -35.845 -7.626 134.279 1.00 82.69 315 LYS A C 1
ATOM 2588 O O . LYS A 1 315 ? -35.697 -7.973 135.445 1.00 82.69 315 LYS A O 1
ATOM 2593 N N . GLU A 1 316 ? -37.003 -7.705 133.634 1.00 79.25 316 GLU A N 1
ATOM 2594 C CA . GLU A 1 316 ? -38.259 -8.196 134.215 1.00 79.25 316 GLU A CA 1
ATOM 2595 C C . GLU A 1 316 ? -38.129 -9.648 134.687 1.00 79.25 316 GLU A C 1
ATOM 2597 O O . GLU A 1 316 ? -38.454 -9.950 135.830 1.00 79.25 316 GLU A O 1
ATOM 2602 N N . TYR A 1 317 ? -37.513 -10.524 133.891 1.00 75.44 317 TYR A N 1
ATOM 2603 C CA . TYR A 1 317 ? -37.202 -11.898 134.292 1.00 75.44 317 TYR A CA 1
ATOM 2604 C C . TYR A 1 317 ? -36.299 -11.957 135.533 1.00 75.44 317 TYR A C 1
ATOM 2606 O O . TYR A 1 317 ? -36.517 -12.772 136.429 1.00 75.44 317 TYR A O 1
ATOM 2614 N N . ARG A 1 318 ? -35.300 -11.066 135.641 1.00 75.62 318 ARG A N 1
ATOM 2615 C CA . ARG A 1 318 ? -34.468 -10.952 136.854 1.00 75.62 318 ARG A CA 1
ATOM 2616 C C . ARG A 1 318 ? -35.278 -10.515 138.074 1.00 75.62 318 ARG A C 1
ATOM 2618 O O . ARG A 1 318 ? -35.041 -11.048 139.154 1.00 75.62 318 ARG A O 1
ATOM 2625 N N . VAL A 1 319 ? -36.221 -9.588 137.906 1.00 76.00 319 VAL A N 1
ATOM 2626 C CA . VAL A 1 319 ? -37.120 -9.129 138.978 1.00 76.00 319 VAL A CA 1
ATOM 2627 C C . VAL A 1 319 ? -38.070 -10.247 139.409 1.00 76.00 319 VAL A C 1
ATOM 2629 O O . VAL A 1 319 ? -38.192 -10.505 140.601 1.00 76.00 319 VAL A O 1
ATOM 2632 N N . ILE A 1 320 ? -38.676 -10.972 138.466 1.00 73.88 320 ILE A N 1
ATOM 2633 C CA . ILE A 1 320 ? -39.552 -12.118 138.754 1.00 73.88 320 ILE A CA 1
ATOM 2634 C C . ILE A 1 320 ? -38.773 -13.219 139.480 1.00 73.88 320 ILE A C 1
ATOM 2636 O O . ILE A 1 320 ? -39.232 -13.721 140.506 1.00 73.88 320 ILE A O 1
ATOM 2640 N N . LYS A 1 321 ? -37.559 -13.542 139.015 1.00 69.62 321 LYS A N 1
ATOM 2641 C CA . LYS A 1 321 ? -36.668 -14.490 139.695 1.00 69.62 321 LYS A CA 1
ATOM 2642 C C . LYS A 1 321 ? -36.331 -14.014 141.116 1.00 69.62 321 LYS A C 1
ATOM 2644 O O . LYS A 1 321 ? -36.413 -14.809 142.044 1.00 69.62 321 LYS A O 1
ATOM 2649 N N . GLY A 1 322 ? -36.010 -12.733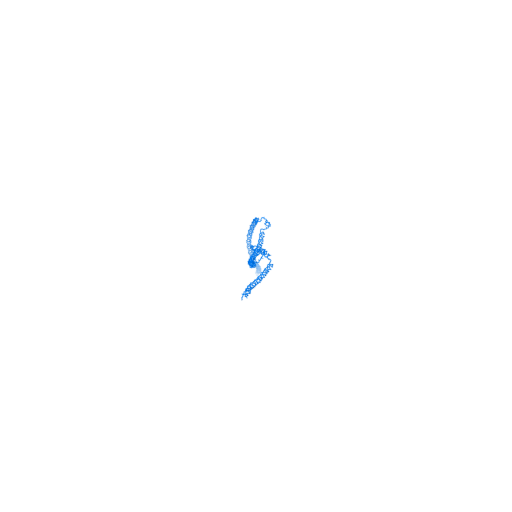 141.308 1.00 60.97 322 GLY A N 1
ATOM 2650 C CA . GLY A 1 322 ? -35.747 -12.150 142.632 1.00 60.97 322 GLY A CA 1
ATOM 2651 C C . GLY A 1 322 ? -36.958 -12.191 143.574 1.00 60.97 322 GLY A C 1
ATOM 2652 O O . GLY A 1 322 ? -36.816 -12.538 144.745 1.00 60.97 322 GLY A O 1
ATOM 2653 N N . ASN A 1 323 ? -38.160 -11.931 143.056 1.00 59.25 323 ASN A N 1
ATOM 2654 C CA . ASN A 1 323 ? -39.402 -11.978 143.828 1.00 59.25 323 ASN A CA 1
ATOM 2655 C C . ASN A 1 323 ? -39.825 -13.409 144.182 1.00 59.25 323 ASN A C 1
ATOM 2657 O O . ASN A 1 323 ? -40.300 -13.629 145.290 1.00 59.25 323 ASN A O 1
ATOM 2661 N N . HIS A 1 324 ? -39.613 -14.395 143.303 1.00 54.34 324 HIS A N 1
ATOM 2662 C CA . HIS A 1 324 ? -39.826 -15.808 143.643 1.00 54.34 324 HIS A CA 1
ATOM 2663 C C . HIS A 1 324 ? -38.888 -16.279 144.766 1.00 54.34 324 HIS A C 1
ATOM 2665 O O . HIS A 1 324 ? -39.330 -16.979 145.673 1.00 54.34 324 HIS A O 1
ATOM 2671 N N . TRP A 1 325 ? -37.624 -15.841 144.770 1.00 52.75 325 TRP A N 1
ATOM 2672 C CA . TRP A 1 325 ? -36.696 -16.131 145.871 1.00 52.75 325 TRP A CA 1
ATOM 2673 C C . TRP A 1 325 ? -37.126 -15.471 147.191 1.00 52.75 325 TRP A C 1
ATOM 2675 O O . TRP A 1 325 ? -37.093 -16.119 148.236 1.00 52.75 325 TRP A O 1
ATOM 2685 N N . HIS A 1 326 ? -37.608 -14.225 147.154 1.00 52.25 326 HIS A N 1
ATOM 2686 C CA . HIS A 1 326 ? -38.147 -13.554 148.342 1.00 52.25 326 HIS A CA 1
ATOM 2687 C C . HIS A 1 326 ? -39.453 -14.173 148.860 1.00 52.25 326 HIS A C 1
ATOM 2689 O O . HIS A 1 326 ? -39.659 -14.205 150.072 1.00 52.25 326 HIS A O 1
ATOM 2695 N N . PHE A 1 327 ? -40.311 -14.703 147.984 1.00 52.50 327 PHE A N 1
ATOM 2696 C CA . PHE A 1 327 ? -41.539 -15.394 148.390 1.00 52.50 327 PHE A CA 1
ATOM 2697 C C . PHE A 1 327 ? -41.240 -16.738 149.075 1.00 52.50 327 PHE A C 1
ATOM 2699 O O . PHE A 1 327 ? -41.858 -17.060 150.089 1.00 52.50 327 PHE A O 1
ATOM 2706 N N . PHE A 1 328 ? -40.241 -17.484 148.593 1.00 51.53 328 PHE A N 1
ATOM 2707 C CA . PHE A 1 328 ? -39.801 -18.731 149.232 1.00 51.53 328 PHE A CA 1
ATOM 2708 C C . PHE A 1 328 ? -39.104 -18.495 150.584 1.00 51.53 328 PHE A C 1
ATOM 2710 O O . PHE A 1 328 ? -39.401 -19.196 151.551 1.00 51.53 328 PHE A O 1
ATOM 2717 N N . LEU A 1 329 ? -38.240 -17.480 150.700 1.00 51.91 329 LEU A N 1
ATOM 2718 C CA . LEU A 1 329 ? -37.576 -17.136 151.969 1.00 51.91 329 LEU A CA 1
ATOM 2719 C C . LEU A 1 329 ? -38.531 -16.480 152.984 1.00 51.91 329 LEU A C 1
ATOM 2721 O O . LEU A 1 329 ? -38.463 -16.778 154.175 1.00 51.91 329 LEU A O 1
ATOM 2725 N N . GLY A 1 330 ? -39.464 -15.640 152.527 1.00 53.62 330 GLY A N 1
ATOM 2726 C CA . GLY A 1 330 ? -40.475 -15.004 153.378 1.00 53.62 330 GLY A CA 1
ATOM 2727 C C . GLY A 1 330 ? -41.534 -15.976 153.912 1.00 53.62 330 GLY A C 1
ATOM 2728 O O . GLY A 1 330 ? -42.014 -15.798 155.031 1.00 53.62 330 GLY A O 1
ATOM 2729 N N . GLY A 1 331 ? -41.863 -17.030 153.156 1.00 52.25 331 GLY A N 1
ATOM 2730 C CA . GLY A 1 331 ? -42.760 -18.102 153.600 1.00 52.25 331 GLY A CA 1
ATOM 2731 C C . GLY A 1 331 ? -42.138 -19.020 154.659 1.00 52.25 331 GLY A C 1
ATOM 2732 O O . GLY A 1 331 ? -42.819 -19.418 155.601 1.00 52.25 331 GLY A O 1
ATOM 2733 N N . PHE A 1 332 ? -40.834 -19.299 154.568 1.00 49.91 332 PHE A N 1
ATOM 2734 C CA . PHE A 1 332 ? -40.146 -20.191 155.510 1.00 49.91 332 PHE A CA 1
ATOM 2735 C C . PHE A 1 332 ? -39.926 -19.551 156.895 1.00 49.91 332 PHE A C 1
ATOM 2737 O O . PHE A 1 332 ? -40.087 -20.206 157.924 1.00 49.91 332 PHE A O 1
ATOM 2744 N N . VAL A 1 333 ? -39.636 -18.245 156.945 1.00 54.09 333 VAL A N 1
ATOM 2745 C CA . VAL A 1 333 ? -39.401 -17.515 158.209 1.00 54.09 333 VAL A CA 1
ATOM 2746 C C . VAL A 1 333 ? -40.701 -17.278 159.000 1.00 54.09 333 VAL A C 1
ATOM 2748 O O . VAL A 1 333 ? -40.681 -17.192 160.230 1.00 54.09 333 VAL A O 1
ATOM 2751 N N . ARG A 1 334 ? -41.860 -17.255 158.325 1.00 51.03 334 ARG A N 1
ATOM 2752 C CA . ARG A 1 334 ? -43.177 -17.094 158.969 1.00 51.03 334 ARG A CA 1
ATOM 2753 C C . ARG A 1 334 ? -43.729 -18.380 159.595 1.00 51.03 334 ARG A C 1
ATOM 2755 O O . ARG A 1 334 ? -44.543 -18.292 160.506 1.00 51.03 334 ARG A O 1
ATOM 2762 N N . ILE A 1 335 ? -43.270 -19.554 159.154 1.00 54.03 335 ILE A N 1
ATOM 2763 C CA . ILE A 1 335 ? -43.670 -20.847 159.737 1.00 54.03 335 ILE A CA 1
ATOM 2764 C C . ILE A 1 335 ? -42.847 -21.162 160.996 1.00 54.03 335 ILE A C 1
ATOM 2766 O O . ILE A 1 335 ? -43.392 -21.674 161.965 1.00 54.03 335 ILE A O 1
ATOM 2770 N N . LEU A 1 336 ? -41.568 -20.774 161.046 1.00 49.38 336 LEU A N 1
ATOM 2771 C CA . LEU A 1 336 ? -40.707 -21.033 162.211 1.00 49.38 336 LEU A CA 1
ATOM 2772 C C . LEU A 1 336 ? -40.984 -20.126 163.421 1.00 49.38 336 LEU A C 1
ATOM 2774 O O . LEU A 1 336 ? -40.662 -20.497 164.544 1.00 49.38 336 LEU A O 1
ATOM 2778 N N . THR A 1 337 ? -41.599 -18.957 163.226 1.00 51.31 337 THR A N 1
ATOM 2779 C CA . THR A 1 337 ? -41.885 -18.008 164.318 1.00 51.31 337 THR A CA 1
ATOM 2780 C C . THR A 1 337 ? -43.229 -18.251 165.019 1.00 51.31 337 THR A C 1
ATOM 2782 O O . THR A 1 337 ? -43.458 -17.682 166.082 1.00 51.31 337 THR A O 1
ATOM 2785 N N . HIS A 1 338 ? -44.088 -19.138 164.495 1.00 51.22 338 HIS A N 1
ATOM 2786 C CA . HIS A 1 338 ? -45.419 -19.418 165.056 1.00 51.22 338 HIS A CA 1
ATOM 2787 C C . HIS A 1 338 ? -45.547 -20.744 165.839 1.00 51.22 338 HIS A C 1
ATOM 2789 O O . HIS A 1 338 ? -46.620 -21.013 166.376 1.00 51.22 338 HIS A O 1
ATOM 2795 N N . THR A 1 339 ? -44.481 -21.547 165.971 1.00 48.53 339 THR A N 1
ATOM 2796 C CA . THR A 1 339 ? -44.511 -22.869 166.647 1.00 48.53 339 THR A CA 1
ATOM 2797 C C . THR A 1 339 ? -43.687 -22.985 167.940 1.00 48.53 339 THR A C 1
ATOM 2799 O O . THR A 1 339 ? -43.546 -24.090 168.455 1.00 48.53 339 THR A O 1
ATOM 2802 N N . THR A 1 340 ? -43.192 -21.886 168.526 1.00 50.28 340 THR A N 1
ATOM 2803 C CA . THR A 1 340 ? -42.335 -21.948 169.739 1.00 50.28 340 THR A CA 1
ATOM 2804 C C . THR A 1 340 ? -42.764 -21.034 170.895 1.00 50.28 340 THR A C 1
ATOM 2806 O O . THR A 1 340 ? -41.926 -20.600 171.678 1.00 50.28 340 THR A O 1
ATOM 2809 N N . ILE A 1 341 ? -44.068 -20.761 171.048 1.00 48.25 341 ILE A N 1
ATOM 2810 C CA . ILE A 1 341 ? -44.654 -20.201 172.286 1.00 48.25 341 ILE A CA 1
ATOM 2811 C C . ILE A 1 341 ? -45.981 -20.926 172.589 1.00 48.25 341 ILE A C 1
ATOM 2813 O O . ILE A 1 341 ? -47.059 -20.414 172.309 1.00 48.25 341 ILE A O 1
ATOM 2817 N N . HIS A 1 342 ? -45.876 -22.172 173.073 1.00 37.56 342 HIS A N 1
ATOM 2818 C CA . HIS A 1 342 ? -46.762 -22.829 174.058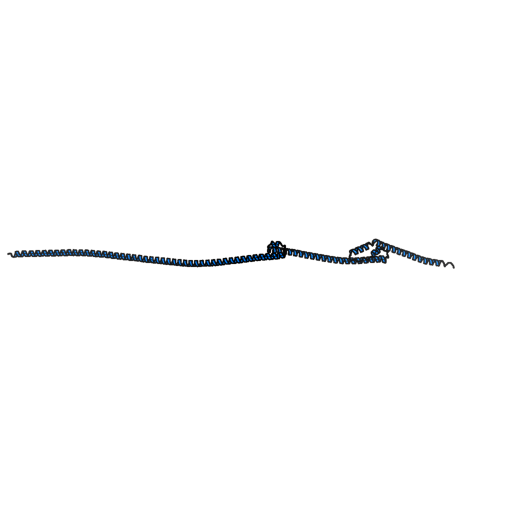 1.00 37.56 342 HIS A CA 1
ATOM 2819 C C . HIS A 1 342 ? -46.294 -24.278 174.344 1.00 37.56 342 HIS A C 1
ATOM 2821 O O . HIS A 1 342 ? -46.972 -25.249 174.015 1.00 37.56 342 HIS A O 1
ATOM 2827 N N . ARG A 1 343 ? -45.117 -24.424 174.965 1.00 32.38 343 ARG A N 1
ATOM 2828 C CA . ARG A 1 343 ? -44.904 -25.175 176.216 1.00 32.38 343 ARG A CA 1
ATOM 2829 C C . ARG A 1 343 ? -43.504 -24.915 176.746 1.00 32.38 343 ARG A C 1
ATOM 2831 O O . ARG A 1 343 ? -42.560 -25.033 175.938 1.00 32.38 343 ARG A O 1
#

pLDDT: mean 80.23, std 14.46, range [32.38, 97.5]

Secondary structure (DSSP, 8-state):
--TTHHHHHHHHHHHHHHHHHHHHHHHHHHHHHHHHHHHHHHHHHHHHHHHHHHHHHHHHHHHHHHHHHHHHHHHHHHHHHHHHHHHHHHHHHHHHHHHHHHHHHHHHHHHHHHHHHHHHHHHHHHHHHHHHHHHHHHHHHHHHHHHHHHHHHHHHHHHHHHHHHHH-TT-SHHHHS-HHHHHHHHHHHHHHHHHHHHHHHHHHHHHHHHHHHHHHHHHHHHHHHHHHHHHHHHHHHHHHHHHHHHHHIIIIIS-----HHHHHHHHPPPPP-S-HHHHHHHHHHHHHTS-HHHHHHHHHHHHHHHHHHHHHHHHHHHHHHHHHHHHHHHHHHHHHTSSSS--

Organism: Mucor circinelloides f. lusitanicus (NCBI:txid29924)

Radius of gyration: 110.34 Å; chains: 1; bounding box: 180×55×355 Å